Protein 5V2Q (pdb70)

B-factor: mean 28.99, std 14.59, range [10.73, 112.57]

Organism: Rattus norvegicus (NCBI:txid10116)

Structure (mmCIF, N/CA/C/O backbone):
data_5V2Q
#
_entry.id   5V2Q
#
_cell.length_a   54.975
_cell.length_b   61.920
_cell.length_c   129.877
_cell.angle_alpha   90.00
_cell.angle_beta   90.00
_cell.angle_gamma   90.00
#
_symmetry.space_group_name_H-M   'P 21 21 21'
#
loop_
_entity.id
_entity.type
_entity.pdbx_description
1 polymer 'Voltage-dependent L-type calcium channel subunit beta-2,Voltage-dependent L-type calcium channel subunit beta-2'
2 polymer 'Voltage-dependent L-type calcium channel subunit alpha-1C'
3 non-polymer 'CHLORIDE ION'
4 non-polymer 1,3-bis(bromomethyl)benzene
5 water water
#
loop_
_atom_site.group_PDB
_atom_site.id
_atom_site.type_symbol
_atom_site.label_atom_id
_atom_site.label_alt_id
_atom_site.label_comp_id
_atom_site.label_asym_id
_atom_site.label_entity_id
_atom_site.label_seq_id
_atom_site.pdbx_PDB_ins_code
_atom_site.Cartn_x
_atom_site.Cartn_y
_atom_site.Cartn_z
_atom_site.occupancy
_atom_site.B_iso_or_equiv
_atom_site.auth_seq_id
_atom_site.auth_comp_id
_atom_site.auth_asym_id
_atom_site.auth_atom_id
_atom_site.pdbx_PDB_model_num
ATOM 1 N N . ALA A 1 23 ? 64.032 18.705 156.235 1.00 72.07 90 ALA A N 1
ATOM 2 C CA . ALA A 1 23 ? 64.793 17.597 156.882 1.00 70.96 90 ALA A CA 1
ATOM 3 C C . 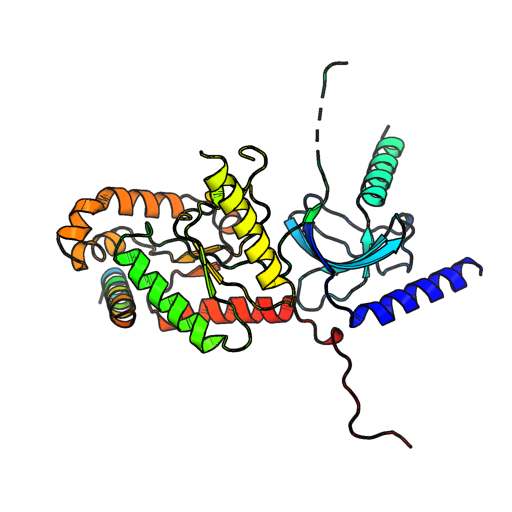ALA A 1 23 ? 63.985 16.790 157.930 1.00 69.95 90 ALA A C 1
ATOM 4 O O . ALA A 1 23 ? 64.019 15.560 157.923 1.00 64.72 90 ALA A O 1
ATOM 6 N N . VAL A 1 24 ? 63.284 17.465 158.847 1.00 72.95 91 VAL A N 1
ATOM 7 C CA . VAL A 1 24 ? 62.280 16.796 159.727 1.00 68.79 91 VAL A CA 1
ATOM 8 C C . VAL A 1 24 ? 61.086 16.339 158.852 1.00 64.30 91 VAL A C 1
ATOM 9 O O . VAL A 1 24 ? 60.386 15.342 159.130 1.00 52.42 91 VAL A O 1
ATOM 11 N N . ARG A 1 25 ? 60.941 17.116 157.779 1.00 65.08 92 ARG A N 1
ATOM 12 C CA . ARG A 1 25 ? 59.892 17.091 156.797 1.00 63.39 92 ARG A CA 1
ATOM 13 C C . ARG A 1 25 ? 60.116 16.012 155.728 1.00 64.18 92 ARG A C 1
ATOM 14 O O . ARG A 1 25 ? 59.157 15.348 155.310 1.00 53.92 92 ARG A O 1
ATOM 22 N N . ARG A 1 26 ? 61.363 15.836 155.273 1.00 65.12 93 ARG A N 1
ATOM 23 C CA . ARG A 1 26 ? 61.687 14.740 154.332 1.00 60.88 93 ARG A CA 1
ATOM 24 C C . ARG A 1 26 ? 61.510 13.421 155.100 1.00 53.74 93 ARG A C 1
ATOM 25 O O . ARG A 1 26 ? 60.927 12.481 154.590 1.00 45.87 93 ARG A O 1
ATOM 27 N N . GLU A 1 27 ? 61.902 13.382 156.365 1.00 46.47 94 GLU A N 1
ATOM 28 C CA . GLU A 1 27 ? 61.672 12.162 157.166 1.00 52.76 94 GLU A CA 1
ATOM 29 C C . GLU A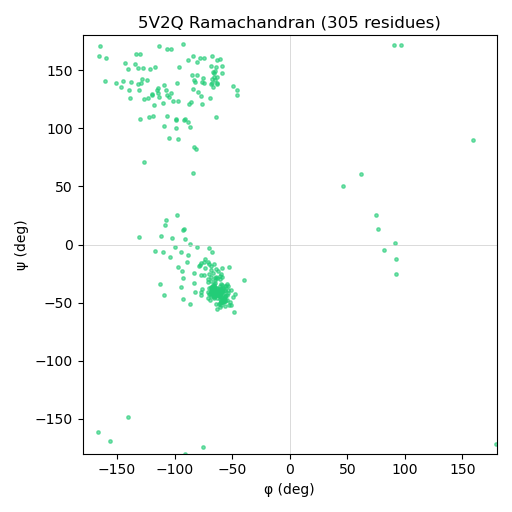 1 27 ? 60.175 11.877 157.381 1.00 50.36 94 GLU A C 1
ATOM 30 O O . GLU A 1 27 ? 59.738 10.694 157.280 1.00 43.54 94 GLU A O 1
ATOM 36 N N . ALA A 1 28 ? 59.392 12.928 157.675 1.00 42.84 95 ALA A N 1
ATOM 37 C CA . ALA A 1 28 ? 57.946 12.758 157.770 1.00 41.87 95 ALA A CA 1
ATOM 38 C C . ALA A 1 28 ? 57.308 12.262 156.421 1.00 36.74 95 ALA A C 1
ATOM 39 O O . ALA A 1 28 ? 56.468 11.357 156.473 1.00 36.58 95 ALA A O 1
ATOM 41 N N . GLU A 1 29 ? 57.730 12.798 155.268 1.00 34.08 96 GLU A N 1
ATOM 42 C CA . GLU A 1 29 ? 57.244 12.335 153.971 1.00 39.32 96 GLU A CA 1
ATOM 43 C C . GLU A 1 29 ? 57.576 10.866 153.728 1.00 42.92 96 GLU A C 1
ATOM 44 O O . GLU A 1 29 ? 56.760 10.102 153.163 1.00 33.09 96 GLU A O 1
ATOM 50 N N . ARG A 1 30 ? 58.783 10.467 154.123 1.00 38.67 97 ARG A N 1
ATOM 51 C CA . ARG A 1 30 ? 59.177 9.073 154.027 1.00 37.10 97 ARG A CA 1
ATOM 52 C C . ARG A 1 30 ? 58.283 8.164 154.832 1.00 32.29 97 ARG A C 1
ATOM 53 O O . ARG A 1 30 ? 57.872 7.146 154.325 1.00 33.34 97 ARG A O 1
ATOM 61 N N . GLN A 1 31 ? 58.016 8.497 156.094 1.00 31.90 98 GLN A N 1
ATOM 62 C CA . GLN A 1 31 ? 57.163 7.645 156.946 1.00 38.48 98 GLN A CA 1
ATOM 63 C C . GLN A 1 31 ? 55.735 7.562 156.363 1.00 39.37 98 GLN A C 1
ATOM 64 O O . GLN A 1 31 ? 55.140 6.465 156.363 1.00 38.42 98 GLN A O 1
ATOM 70 N N . ALA A 1 32 ? 55.263 8.692 155.801 1.00 33.19 99 ALA A N 1
ATOM 71 C CA . ALA A 1 32 ? 53.965 8.742 155.066 1.00 35.12 99 ALA A CA 1
ATOM 72 C C . ALA A 1 32 ? 53.927 7.879 153.798 1.00 32.60 99 ALA A C 1
ATOM 73 O O . ALA A 1 32 ? 52.981 7.089 153.620 1.00 30.64 99 ALA A O 1
ATOM 75 N N . GLN A 1 33 ? 54.914 8.025 152.930 1.00 32.10 100 GLN A N 1
ATOM 76 C CA . GLN A 1 33 ? 55.012 7.177 151.743 1.00 37.10 100 GLN A CA 1
ATOM 77 C C . GLN A 1 33 ? 54.999 5.699 152.083 1.00 36.29 100 GLN A C 1
ATOM 78 O O . GLN A 1 33 ? 54.307 4.868 151.426 1.00 30.85 100 GLN A O 1
ATOM 84 N N . ALA A 1 34 ? 55.747 5.371 153.122 1.00 35.05 101 ALA A N 1
ATOM 85 C CA . ALA A 1 34 ? 55.859 3.996 153.574 1.00 39.13 101 ALA A CA 1
ATOM 86 C C . ALA A 1 34 ? 54.547 3.512 154.049 1.00 37.63 101 ALA A C 1
ATOM 87 O O . ALA A 1 34 ? 54.247 2.322 153.856 1.00 35.98 101 ALA A O 1
ATOM 89 N N . GLN A 1 35 ? 53.800 4.359 154.770 1.00 33.04 102 GLN A N 1
ATOM 90 C CA . GLN A 1 35 ? 52.484 3.907 155.220 1.00 33.33 102 GLN A CA 1
ATOM 91 C C . GLN A 1 35 ? 51.558 3.623 154.032 1.00 30.29 102 GLN A C 1
ATOM 92 O O . GLN A 1 35 ? 50.818 2.644 154.055 1.00 33.53 102 GLN A O 1
ATOM 98 N N . LEU A 1 36 ? 51.625 4.490 153.033 1.00 29.96 103 LEU A N 1
ATOM 99 C CA . LEU A 1 36 ? 50.882 4.350 151.776 1.00 32.89 103 LEU A CA 1
ATOM 100 C C . LEU A 1 36 ? 51.205 3.028 151.059 1.00 35.30 103 LEU A C 1
ATOM 101 O O . LEU A 1 36 ? 50.292 2.291 150.734 1.00 31.36 103 LEU A O 1
ATOM 106 N N . GLU A 1 37 ? 52.497 2.717 150.896 1.00 35.19 104 GLU A N 1
ATOM 107 C CA . GLU A 1 37 ? 52.939 1.443 150.390 1.00 40.14 104 GLU A CA 1
ATOM 108 C C . GLU A 1 37 ? 52.285 0.270 151.064 1.00 37.20 104 GLU A C 1
ATOM 109 O O . GLU A 1 37 ? 51.605 -0.543 150.395 1.00 38.94 104 GLU A O 1
ATOM 115 N N . LYS A 1 38 ? 52.428 0.176 152.376 1.00 35.75 105 LYS A N 1
ATOM 116 C CA . LYS A 1 38 ? 51.770 -0.881 153.132 1.00 38.00 105 LYS A CA 1
ATOM 117 C C . LYS A 1 38 ? 50.241 -0.901 152.998 1.00 39.29 105 LYS A C 1
ATOM 118 O O . LYS A 1 38 ? 49.620 -1.966 153.182 1.00 39.86 105 LYS A O 1
ATOM 124 N N . ALA A 1 39 ? 49.595 0.244 152.745 1.00 34.76 106 ALA A N 1
ATOM 125 C CA . ALA A 1 39 ? 48.143 0.221 152.695 1.00 35.22 106 ALA A CA 1
ATOM 126 C C . ALA A 1 39 ? 47.636 -0.378 151.370 1.00 31.48 106 ALA A C 1
ATOM 127 O O . ALA A 1 39 ? 46.464 -0.693 151.302 1.00 29.37 106 ALA A O 1
ATOM 129 N N . LYS A 1 40 ? 48.482 -0.488 150.340 1.00 32.22 107 LYS A N 1
ATOM 130 C CA . LYS A 1 40 ? 48.029 -0.941 148.986 1.00 36.26 107 LYS A CA 1
ATOM 131 C C . LYS A 1 40 ? 47.320 -2.260 149.038 1.00 34.96 107 LYS A C 1
ATOM 132 O O . LYS A 1 40 ? 46.345 -2.457 148.296 1.00 32.20 107 LYS A O 1
ATOM 138 N N . THR A 1 41 ? 47.757 -3.124 149.957 1.00 29.63 108 THR A N 1
ATOM 139 C CA . THR A 1 41 ? 47.288 -4.500 149.964 1.00 33.72 108 THR A CA 1
ATOM 140 C C . THR A 1 41 ? 46.421 -4.795 151.173 1.00 33.25 108 THR A C 1
ATOM 141 O O . THR A 1 41 ? 46.000 -5.924 151.385 1.00 29.77 108 THR A O 1
ATOM 145 N N . LYS A 1 42 ? 46.081 -3.768 151.946 1.00 30.35 109 LYS A N 1
ATOM 146 C CA . LYS A 1 42 ? 45.158 -3.933 153.026 1.00 30.22 109 LYS A CA 1
ATOM 147 C C . LYS A 1 42 ? 43.696 -3.995 152.571 1.00 27.94 109 LYS A C 1
ATOM 148 O O . LYS A 1 42 ? 43.345 -3.519 151.514 1.00 24.90 109 LYS A O 1
ATOM 154 N N . PRO A 1 43 ? 42.845 -4.532 153.409 1.00 26.62 110 PRO A N 1
ATOM 155 C CA . PRO A 1 43 ? 41.441 -4.584 153.052 1.00 27.93 110 PRO A CA 1
ATOM 156 C C . PRO A 1 43 ? 40.803 -3.212 153.170 1.00 26.71 110 PRO A C 1
ATOM 157 O O . PRO A 1 43 ? 41.331 -2.341 153.821 1.00 22.32 110 PRO A O 1
ATOM 161 N N . VAL A 1 44 ? 39.671 -3.059 152.505 1.00 25.00 111 VAL A N 1
ATOM 162 C CA . VAL A 1 44 ? 38.850 -1.854 152.581 1.00 21.06 111 VAL A CA 1
ATOM 163 C C . VAL A 1 44 ? 38.106 -1.890 153.888 1.00 20.22 111 VAL A C 1
ATOM 164 O O . VAL A 1 44 ? 37.352 -2.831 154.177 1.00 21.74 111 VAL A O 1
ATOM 168 N N . ALA A 1 45 ? 38.325 -0.877 154.709 1.00 20.07 112 ALA A N 1
ATOM 169 C CA . ALA A 1 45 ? 37.702 -0.749 156.034 1.00 21.60 112 ALA A CA 1
ATOM 170 C C . ALA A 1 45 ? 36.268 -0.289 155.883 1.00 22.97 112 ALA A C 1
ATOM 171 O O . ALA A 1 45 ? 35.357 -0.821 156.534 1.00 22.34 112 ALA A O 1
ATOM 173 N N . PHE A 1 46 ? 36.043 0.680 155.002 1.00 20.04 113 PHE A N 1
ATOM 174 C CA . PHE A 1 46 ? 34.676 1.130 154.679 1.00 18.82 113 PHE A CA 1
ATOM 175 C C . PHE A 1 46 ? 34.703 1.953 153.415 1.00 18.64 113 PHE A C 1
ATOM 176 O O . PHE A 1 46 ? 35.785 2.377 152.937 1.00 18.47 113 PHE A O 1
ATOM 184 N N . ALA A 1 47 ? 33.501 2.273 152.905 1.00 16.87 114 ALA A N 1
ATOM 185 C CA . ALA A 1 47 ? 33.355 3.089 151.732 1.00 17.53 114 ALA A CA 1
ATOM 186 C C . ALA A 1 47 ? 32.518 4.318 152.099 1.00 15.97 114 ALA A C 1
ATOM 187 O O . ALA A 1 47 ? 31.640 4.245 153.003 1.00 16.13 114 ALA A O 1
ATOM 189 N N . VAL A 1 48 ? 32.768 5.403 151.399 1.00 16.01 115 VAL A N 1
ATOM 190 C CA . VAL A 1 48 ? 31.947 6.623 151.479 1.00 15.98 115 VAL A CA 1
ATOM 191 C C . VAL A 1 48 ? 31.485 7.085 150.104 1.00 15.75 115 VAL A C 1
ATOM 192 O O . VAL A 1 48 ? 32.126 6.872 149.076 1.00 17.83 115 VAL A O 1
ATOM 196 N N . ARG A 1 49 ? 30.357 7.735 150.109 1.00 14.89 116 ARG A N 1
ATOM 197 C CA . ARG A 1 49 ? 29.877 8.520 149.025 1.00 16.47 116 ARG A CA 1
ATOM 198 C C . ARG A 1 49 ? 30.012 9.969 149.389 1.00 16.14 116 ARG A C 1
ATOM 199 O O . ARG A 1 49 ? 29.543 10.385 150.487 1.00 16.64 116 ARG A O 1
ATOM 207 N N . THR A 1 50 ? 30.627 10.784 148.515 1.00 16.75 117 THR A N 1
ATOM 208 C CA . THR A 1 50 ? 30.898 12.167 148.883 1.00 17.24 117 THR A CA 1
ATOM 209 C C . THR A 1 50 ? 29.713 13.076 148.620 1.00 19.50 117 THR A C 1
ATOM 210 O O . THR A 1 50 ? 28.875 12.789 147.745 1.00 20.53 117 THR A O 1
ATOM 214 N N . ASN A 1 51 ? 29.568 14.065 149.491 1.00 20.27 118 ASN A N 1
ATOM 215 C CA . ASN A 1 51 ? 28.508 15.085 149.372 1.00 22.89 118 ASN A CA 1
ATOM 216 C C . ASN A 1 51 ? 29.051 16.374 148.866 1.00 27.25 118 ASN A C 1
ATOM 217 O O . ASN A 1 51 ? 28.303 17.289 148.563 1.00 27.00 118 ASN A O 1
ATOM 222 N N . VAL A 1 52 ? 30.369 16.471 148.823 1.00 26.96 119 VAL A N 1
ATOM 223 C CA . VAL A 1 52 ? 31.076 17.692 148.428 1.00 27.05 119 VAL A CA 1
ATOM 224 C C . VAL A 1 52 ? 32.158 17.321 147.445 1.00 26.69 119 VAL A C 1
ATOM 225 O O . VAL A 1 52 ? 32.616 16.185 147.366 1.00 22.88 119 VAL A O 1
ATOM 229 N N . ARG A 1 53 ? 32.652 18.317 146.763 1.00 27.24 120 ARG A N 1
ATOM 230 C CA . ARG A 1 53 ? 33.823 18.165 145.934 1.00 28.03 120 ARG A CA 1
ATOM 231 C C . ARG A 1 53 ? 35.130 18.591 146.663 1.00 27.01 120 ARG A C 1
ATOM 232 O O . ARG A 1 53 ? 35.085 19.385 147.602 1.00 28.32 120 ARG A O 1
ATOM 240 N N . TYR A 1 54 ? 36.266 18.022 146.281 1.00 26.51 121 TYR A N 1
ATOM 241 C CA . TYR A 1 54 ? 37.567 18.404 146.891 1.00 24.31 121 TYR A CA 1
ATOM 242 C C . TYR A 1 54 ? 38.517 18.450 145.718 1.00 24.44 121 TYR A C 1
ATOM 243 O O . TYR A 1 54 ? 38.666 17.469 144.978 1.00 24.36 121 TYR A O 1
ATOM 252 N N . SER A 1 55 ? 39.180 19.588 145.576 1.00 25.41 122 SER A N 1
ATOM 253 C CA . SER A 1 55 ? 40.178 19.723 144.547 1.00 28.37 122 SER A CA 1
ATOM 254 C C . SER A 1 55 ? 41.464 20.092 145.251 1.00 26.90 122 SER A C 1
ATOM 255 O O . SER A 1 55 ? 41.630 21.153 145.808 1.00 26.67 122 SER A O 1
ATOM 258 N N . ALA A 1 56 ? 42.379 19.165 145.264 1.00 24.80 123 ALA A N 1
ATOM 259 C CA . ALA A 1 56 ? 43.565 19.289 146.046 1.00 24.48 123 ALA A CA 1
ATOM 260 C C . ALA A 1 56 ? 44.424 20.475 145.608 1.00 28.61 123 ALA A C 1
ATOM 261 O O . ALA A 1 56 ? 44.573 20.750 144.427 1.00 28.48 123 ALA A O 1
ATOM 263 N N . ALA A 1 57 ? 45.041 21.099 146.572 1.00 27.57 124 ALA A N 1
ATOM 264 C CA . ALA A 1 57 ? 45.993 22.213 146.357 1.00 30.32 124 ALA A CA 1
ATOM 265 C C . ALA A 1 57 ? 47.214 22.017 147.195 1.00 31.06 124 ALA A C 1
ATOM 266 O O . ALA A 1 57 ? 47.212 21.326 148.236 1.00 28.67 124 ALA A O 1
ATOM 268 N N . GLN A 1 58 ? 48.313 22.625 146.736 1.00 35.17 125 GLN A N 1
ATOM 269 C CA . GLN A 1 58 ? 49.606 22.476 147.421 1.00 34.58 125 GLN A CA 1
ATOM 270 C C . GLN A 1 58 ? 49.504 22.951 148.899 1.00 30.45 125 GLN A C 1
ATOM 271 O O . GLN A 1 58 ? 50.065 22.342 149.816 1.00 30.40 125 GLN A O 1
ATOM 277 N N . GLU A 1 59 ? 48.752 24.020 149.150 1.00 29.11 126 GLU A N 1
ATOM 278 C CA . GLU A 1 59 ? 48.626 24.544 150.518 1.00 32.53 126 GLU A CA 1
ATOM 279 C C . GLU A 1 59 ? 47.832 23.657 151.483 1.00 28.85 126 GLU A C 1
ATOM 280 O O . GLU A 1 59 ? 47.734 23.968 152.685 1.00 29.96 126 GLU A O 1
ATOM 286 N N . ASP A 1 60 ? 47.285 22.541 151.003 1.00 25.59 127 ASP A N 1
ATOM 287 C CA . ASP A 1 60 ? 46.563 21.600 151.882 1.00 24.50 127 ASP A CA 1
ATOM 288 C C . ASP A 1 60 ? 47.500 20.799 152.759 1.00 24.65 127 ASP A C 1
ATOM 289 O O . ASP A 1 60 ? 47.056 20.121 153.713 1.00 25.04 127 ASP A O 1
ATOM 294 N N . ASP A 1 61 ? 48.798 20.850 152.463 1.00 26.49 128 ASP A N 1
ATOM 295 C CA . ASP A 1 61 ? 49.793 20.229 153.325 1.00 27.99 128 ASP A CA 1
ATOM 296 C C . ASP A 1 61 ? 49.535 18.707 153.398 1.00 26.53 128 ASP A C 1
ATOM 297 O O . ASP A 1 61 ? 49.315 18.107 154.486 1.00 24.69 128 ASP A O 1
ATOM 302 N N . VAL A 1 62 ? 49.604 18.095 152.222 1.00 26.69 129 VAL A N 1
ATOM 303 C CA . VAL A 1 62 ? 49.312 16.666 152.071 1.00 26.62 129 VAL A CA 1
ATOM 304 C C . VAL A 1 62 ? 50.514 15.889 152.646 1.00 27.48 129 VAL A C 1
ATOM 305 O O . VAL A 1 62 ? 51.669 16.284 152.385 1.00 25.51 129 VAL A O 1
ATOM 309 N N . PRO A 1 63 ? 50.274 14.780 153.398 1.00 27.60 130 PRO A N 1
ATOM 310 C CA . PRO A 1 63 ? 51.416 14.023 153.973 1.00 30.65 130 PRO A CA 1
ATOM 311 C C . PRO A 1 63 ? 52.525 13.635 152.950 1.00 32.87 130 PRO A C 1
ATOM 312 O O . PRO A 1 63 ? 53.715 13.681 153.289 1.00 36.31 130 PRO A O 1
ATOM 316 N N . VAL A 1 64 ? 52.123 13.246 151.742 1.00 31.11 131 VAL A N 1
ATOM 317 C CA . VAL A 1 64 ? 53.008 13.204 150.588 1.00 31.35 131 VAL A CA 1
ATOM 318 C C . VAL A 1 64 ? 52.519 14.124 149.515 1.00 30.40 131 VAL A C 1
ATOM 319 O O . VAL A 1 64 ? 51.503 13.856 148.848 1.00 28.92 131 VAL A O 1
ATOM 323 N N . PRO A 1 65 ? 53.263 15.221 149.289 1.00 30.90 132 PRO A N 1
ATOM 324 C CA . PRO A 1 65 ? 52.883 16.156 148.241 1.00 31.28 132 PRO A CA 1
ATOM 325 C C . PRO A 1 65 ? 52.587 15.471 146.910 1.00 30.50 132 PRO A C 1
ATOM 326 O O . PRO A 1 65 ? 53.245 14.543 146.507 1.00 31.05 132 PRO A O 1
ATOM 330 N N . GLY A 1 66 ? 51.531 15.906 146.279 1.00 28.26 133 GLY A N 1
ATOM 331 C CA . GLY A 1 66 ? 51.050 15.329 145.041 1.00 28.61 133 GLY A CA 1
ATOM 332 C C . GLY A 1 66 ? 50.199 14.072 145.143 1.00 26.59 133 GLY A C 1
ATOM 333 O O . GLY A 1 66 ? 49.696 13.640 144.127 1.00 27.81 133 GLY A O 1
ATOM 334 N N . MET A 1 67 ? 50.010 13.499 146.346 1.00 27.42 134 MET A N 1
ATOM 335 C CA A MET A 1 67 ? 49.315 12.206 146.519 0.80 27.56 134 MET A CA 1
ATOM 336 C CA B MET A 1 67 ? 49.292 12.222 146.482 0.20 26.75 134 MET A CA 1
ATOM 337 C C . MET A 1 67 ? 47.903 12.332 147.131 1.00 25.89 134 MET A C 1
ATOM 338 O O . MET A 1 67 ? 47.340 11.339 147.600 1.00 25.01 134 MET A O 1
ATOM 347 N N . ALA A 1 68 ? 47.333 13.521 147.132 1.00 24.86 135 ALA A N 1
ATOM 348 C CA . ALA A 1 68 ? 45.984 13.705 147.590 1.00 22.26 135 ALA A CA 1
ATOM 349 C C . ALA A 1 68 ? 44.985 13.186 146.530 1.00 22.64 135 ALA A C 1
ATOM 350 O O . ALA A 1 68 ? 45.226 13.250 145.336 1.00 23.11 135 ALA A O 1
ATOM 352 N N . ILE A 1 69 ? 43.907 12.594 147.004 1.00 21.06 136 ILE A N 1
ATOM 353 C CA . ILE A 1 69 ? 42.788 12.131 146.118 1.00 20.85 136 ILE A CA 1
ATOM 354 C C . ILE A 1 69 ? 41.761 13.265 145.986 1.00 20.47 136 ILE A C 1
ATOM 355 O O . ILE A 1 69 ? 41.057 13.581 146.955 1.00 20.31 136 ILE A O 1
ATOM 360 N N . SER A 1 70 ? 41.696 13.899 144.816 1.00 20.35 137 SER A N 1
ATOM 361 C CA . SER A 1 70 ? 40.608 14.866 144.514 1.00 23.58 137 SER A CA 1
ATOM 362 C C . SER A 1 70 ? 39.350 14.094 144.092 1.00 22.38 137 SER A C 1
ATOM 363 O O . SER A 1 70 ? 39.464 12.952 143.612 1.00 23.12 137 SER A O 1
ATOM 366 N N . PHE A 1 71 ? 38.183 14.727 144.248 1.00 23.84 138 PHE A N 1
ATOM 367 C CA . PHE A 1 71 ? 36.940 14.089 143.957 1.00 23.63 138 PHE A CA 1
ATOM 368 C C . PHE A 1 71 ? 35.848 15.116 143.735 1.00 25.94 138 PHE A C 1
ATOM 369 O O . PHE A 1 71 ? 35.985 16.256 144.138 1.00 25.83 138 PHE A O 1
ATOM 377 N N . GLU A 1 72 ? 34.768 14.686 143.078 1.00 24.26 139 GLU A N 1
ATOM 378 C CA . GLU A 1 72 ? 33.570 15.481 142.920 1.00 25.80 139 GLU A CA 1
ATOM 379 C C . GLU A 1 72 ? 32.503 15.007 143.865 1.00 22.19 139 GLU A C 1
ATOM 380 O O . GLU A 1 72 ? 32.644 13.944 144.495 1.00 21.88 139 GLU A O 1
ATOM 386 N N . ALA A 1 73 ? 31.420 15.763 144.022 1.00 22.08 140 ALA A N 1
ATOM 387 C CA . ALA A 1 73 ? 30.312 15.295 144.849 1.00 22.73 140 ALA A CA 1
ATOM 388 C C . ALA A 1 73 ? 29.719 14.078 144.147 1.00 23.34 140 ALA A C 1
ATOM 389 O O . ALA A 1 73 ? 29.761 13.976 142.917 1.00 25.01 140 ALA A O 1
ATOM 391 N N . LYS A 1 74 ? 29.228 13.150 144.949 1.00 23.31 141 LYS A N 1
ATOM 392 C CA . LYS A 1 74 ? 28.584 11.896 144.547 1.00 26.00 141 LYS A CA 1
ATOM 393 C C . LYS A 1 74 ? 29.611 10.821 144.069 1.00 26.44 141 LYS A C 1
ATOM 394 O O . LYS A 1 74 ? 29.233 9.793 143.534 1.00 24.97 141 LYS A O 1
ATOM 400 N N . ASP A 1 75 ? 30.883 11.044 144.338 1.00 21.36 142 ASP A N 1
ATOM 401 C CA . ASP A 1 75 ? 31.923 10.062 143.990 1.00 21.02 142 ASP A CA 1
ATOM 402 C C . ASP A 1 75 ? 31.968 9.029 145.152 1.00 17.92 142 ASP A C 1
ATOM 403 O O . ASP A 1 75 ? 31.512 9.287 146.286 1.00 18.57 142 ASP A O 1
ATOM 408 N N . PHE A 1 76 ? 32.552 7.863 144.899 1.00 16.76 143 PHE A N 1
ATOM 409 C CA . PHE A 1 76 ? 32.709 6.827 145.866 1.00 17.64 143 PHE A CA 1
ATOM 410 C C . PHE A 1 76 ? 34.210 6.606 146.168 1.00 18.45 143 PHE A C 1
ATOM 411 O O . PHE A 1 76 ? 35.037 6.487 145.204 1.00 17.47 143 PHE A O 1
ATOM 419 N N . LEU A 1 77 ? 34.522 6.486 147.446 1.00 16.19 144 LEU A N 1
ATOM 420 C CA . LEU A 1 77 ? 35.886 6.210 147.889 1.00 16.76 144 LEU A CA 1
ATOM 421 C C . LEU A 1 77 ? 35.903 4.967 148.742 1.00 15.56 144 LEU A C 1
ATOM 422 O O . LEU A 1 77 ? 35.000 4.717 149.529 1.00 16.47 144 LEU A O 1
ATOM 427 N N . HIS A 1 78 ? 36.945 4.166 148.576 1.00 16.04 145 HIS A N 1
ATOM 428 C CA . HIS A 1 78 ? 37.237 3.061 149.437 1.00 16.38 145 HIS A CA 1
ATOM 429 C C . HIS A 1 78 ? 38.362 3.467 150.409 1.00 17.97 145 HIS A C 1
ATOM 430 O O . HIS A 1 78 ? 39.417 3.902 149.962 1.00 18.39 145 HIS A O 1
ATOM 437 N N . VAL A 1 79 ? 38.079 3.344 151.688 1.00 16.52 146 VAL A N 1
ATOM 438 C CA . VAL A 1 79 ? 39.013 3.829 152.751 1.00 17.96 146 VAL A CA 1
ATOM 439 C C . VAL A 1 79 ? 39.683 2.651 153.361 1.00 19.49 146 VAL A C 1
ATOM 440 O O . VAL A 1 79 ? 38.992 1.702 153.779 1.00 19.83 146 VAL A O 1
ATOM 444 N N . LYS A 1 80 ? 41.030 2.678 153.410 1.00 20.91 147 LYS A N 1
ATOM 445 C CA . LYS A 1 80 ? 41.806 1.580 154.003 1.00 21.97 147 LYS A CA 1
ATOM 446 C C . LYS A 1 80 ? 42.098 1.827 155.442 1.00 24.07 147 LYS A C 1
ATOM 447 O O . LYS A 1 80 ? 41.952 0.944 156.278 1.00 24.76 147 LYS A O 1
ATOM 453 N N . GLU A 1 81 ? 42.553 3.037 155.755 1.00 22.91 148 GLU A N 1
ATOM 454 C CA . GLU A 1 81 ? 42.987 3.328 157.136 1.00 24.96 148 GLU A CA 1
ATOM 455 C C . GLU A 1 81 ? 43.135 4.804 157.364 1.00 23.25 148 GLU A C 1
ATOM 456 O O . GLU A 1 81 ? 43.094 5.637 156.418 1.00 21.01 148 GLU A O 1
ATOM 462 N N . LYS A 1 82 ? 43.156 5.118 158.638 1.00 24.00 149 LYS A N 1
ATOM 463 C CA . LYS A 1 82 ? 43.315 6.496 159.151 1.00 26.17 149 LYS A CA 1
ATOM 464 C C . LYS A 1 82 ? 44.800 6.817 159.247 1.00 25.43 149 LYS A C 1
ATOM 465 O O . LYS A 1 82 ? 45.525 6.060 159.866 1.00 29.32 149 LYS A O 1
ATOM 471 N N . PHE A 1 83 ? 45.297 7.854 158.596 1.00 23.30 150 PHE A N 1
ATOM 472 C CA . PHE A 1 83 ? 46.720 8.172 158.681 1.00 24.18 150 PHE A CA 1
ATOM 473 C C . PHE A 1 83 ? 46.897 9.067 159.946 1.00 27.42 150 PHE A C 1
ATOM 474 O O . PHE A 1 83 ? 47.741 8.807 160.799 1.00 26.07 150 PHE A O 1
ATOM 482 N N . ASN A 1 84 ? 46.100 10.137 160.059 1.00 24.49 151 ASN A N 1
ATOM 483 C CA . ASN A 1 84 ? 46.088 10.980 161.281 1.00 24.88 151 ASN A CA 1
ATOM 484 C C . ASN A 1 84 ? 44.719 11.675 161.335 1.00 27.06 151 ASN A C 1
ATOM 485 O O . ASN A 1 84 ? 43.828 11.336 160.520 1.00 22.53 151 ASN A O 1
ATOM 490 N N . ASN A 1 85 ? 44.553 12.652 162.233 1.00 23.05 152 ASN A N 1
ATOM 491 C CA . ASN A 1 85 ? 43.279 13.376 162.346 1.00 23.54 152 ASN A CA 1
ATOM 492 C C . ASN A 1 85 ? 42.811 14.127 161.083 1.00 19.41 152 ASN A C 1
ATOM 493 O O . ASN A 1 85 ? 41.609 14.304 160.882 1.00 21.74 152 ASN A O 1
ATOM 502 N N . ASP A 1 86 ? 43.734 14.501 160.243 1.00 18.26 153 ASP A N 1
ATOM 503 C CA . ASP A 1 86 ? 43.461 15.210 159.043 1.00 20.77 153 ASP A CA 1
ATOM 504 C C . ASP A 1 86 ? 43.372 14.370 157.765 1.00 19.79 153 ASP A C 1
ATOM 505 O O . ASP A 1 86 ? 42.892 14.910 156.784 1.00 19.48 153 ASP A O 1
ATOM 510 N N . TRP A 1 87 ? 43.920 13.149 157.750 1.00 19.21 154 TRP A N 1
ATOM 511 C CA . TRP A 1 87 ? 44.087 12.379 156.512 1.00 19.32 154 TRP A CA 1
ATOM 512 C C . TRP A 1 87 ? 43.794 10.935 156.668 1.00 20.18 154 TRP A C 1
ATOM 513 O O . TRP A 1 87 ? 44.166 10.310 157.672 1.00 21.23 154 TRP A O 1
ATOM 524 N N . TRP A 1 88 ? 43.005 10.396 155.722 1.00 18.42 155 TRP A N 1
ATOM 525 C CA . TRP A 1 88 ? 42.793 8.980 155.589 1.00 18.73 155 TRP A CA 1
ATOM 526 C C . TRP A 1 88 ? 43.545 8.481 154.393 1.00 17.24 155 TRP A C 1
ATOM 527 O O . TRP A 1 88 ? 43.991 9.243 153.568 1.00 20.62 155 TRP A O 1
ATOM 538 N N . ILE A 1 89 ? 43.651 7.195 154.282 1.00 18.38 156 ILE A N 1
ATOM 539 C CA . ILE A 1 89 ? 44.318 6.601 153.123 1.00 19.00 156 ILE A CA 1
ATOM 540 C C . ILE A 1 89 ? 43.267 5.700 152.409 1.00 18.10 156 ILE A C 1
ATOM 541 O O . ILE A 1 89 ? 42.582 4.929 153.059 1.00 19.02 156 ILE A O 1
ATOM 546 N N . GLY A 1 90 ? 43.154 5.915 151.117 1.00 18.56 157 GLY A N 1
ATOM 547 C CA . GLY A 1 90 ? 42.114 5.220 150.275 1.00 19.47 157 GLY A CA 1
ATOM 548 C C . GLY A 1 90 ? 42.160 5.632 148.837 1.00 20.46 157 GLY A C 1
ATOM 549 O O . GLY A 1 90 ? 43.117 6.297 148.364 1.00 20.53 157 GLY A O 1
ATOM 550 N N . ARG A 1 91 ? 41.172 5.195 148.059 1.00 17.79 158 ARG A N 1
ATOM 551 C CA . ARG A 1 91 ? 41.143 5.479 146.640 1.00 18.46 158 ARG A CA 1
ATOM 552 C C . ARG A 1 91 ? 39.764 5.739 146.111 1.00 18.06 158 ARG A C 1
ATOM 553 O O . ARG A 1 91 ? 38.778 5.244 146.677 1.00 16.76 158 ARG A O 1
ATOM 561 N N . LEU A 1 92 ? 39.710 6.456 144.997 1.00 16.78 159 LEU A N 1
ATOM 562 C CA . LEU A 1 92 ? 38.481 6.580 144.214 1.00 19.53 159 LEU A CA 1
ATOM 563 C C . LEU A 1 92 ? 38.146 5.261 143.613 1.00 18.84 159 LEU A C 1
ATOM 564 O O . LEU A 1 92 ? 39.059 4.507 143.189 1.00 17.78 159 LEU A O 1
ATOM 569 N N . VAL A 1 93 ? 36.851 4.916 143.625 1.00 18.18 160 VAL A N 1
ATOM 570 C CA . VAL A 1 93 ? 36.396 3.643 143.080 1.00 18.69 160 VAL A CA 1
ATOM 571 C C . VAL A 1 93 ? 36.261 3.762 141.555 1.00 21.87 160 VAL A C 1
ATOM 572 O O . VAL A 1 93 ? 35.192 4.000 141.011 1.00 22.42 160 VAL A O 1
ATOM 576 N N . LYS A 1 94 ? 37.396 3.617 140.875 1.00 20.42 161 LYS A N 1
ATOM 577 C CA . LYS A 1 94 ? 37.435 3.882 139.434 1.00 24.09 161 LYS A CA 1
ATOM 578 C C . LYS A 1 94 ? 38.682 3.165 138.902 1.00 23.04 161 LYS A C 1
ATOM 579 O O . LYS A 1 94 ? 39.733 3.178 139.569 1.00 20.25 161 LYS A O 1
ATOM 585 N N . GLU A 1 95 ? 38.558 2.568 137.713 1.00 22.36 162 GLU A N 1
ATOM 586 C CA . GLU A 1 95 ? 39.659 1.769 137.179 1.00 23.82 162 GLU A CA 1
ATOM 587 C C . GLU A 1 95 ? 40.860 2.668 136.945 1.00 25.10 162 GLU A C 1
ATOM 588 O O . GLU A 1 95 ? 40.693 3.752 136.446 1.00 23.99 162 GLU A O 1
ATOM 594 N N . GLY A 1 96 ? 42.036 2.202 137.294 1.00 28.69 163 GLY A N 1
ATOM 595 C CA . GLY A 1 96 ? 43.237 3.011 137.104 1.00 33.82 163 GLY A CA 1
ATOM 596 C C . GLY A 1 96 ? 43.612 3.851 138.328 1.00 34.55 163 GLY A C 1
ATOM 597 O O . GLY A 1 96 ? 44.805 4.177 138.545 1.00 35.81 163 GLY A O 1
ATOM 598 N N . CYS A 1 97 ? 42.625 4.164 139.162 1.00 29.44 164 CYS A N 1
ATOM 599 C CA . CYS A 1 97 ? 42.895 4.988 140.373 1.00 28.72 164 CYS A CA 1
ATOM 600 C C . CYS A 1 97 ? 43.490 4.161 141.477 1.00 26.53 164 CYS A C 1
ATOM 601 O O . CYS A 1 97 ? 43.030 3.048 141.792 1.00 24.07 164 CYS A O 1
ATOM 604 N N . GLU A 1 98 ? 44.573 4.684 142.042 1.00 24.98 165 GLU A N 1
ATOM 605 C CA . GLU A 1 98 ? 45.331 3.999 143.146 1.00 29.27 165 GLU A CA 1
ATOM 606 C C . GLU A 1 98 ? 45.215 4.810 144.455 1.00 22.55 165 GLU A C 1
ATOM 607 O O . GLU A 1 98 ? 44.658 5.930 144.484 1.00 23.49 165 GLU A O 1
ATOM 613 N N . ILE A 1 99 ? 45.676 4.202 145.519 1.00 23.02 166 ILE A N 1
ATOM 614 C CA . ILE A 1 99 ? 45.505 4.813 146.835 1.00 24.84 166 ILE A CA 1
ATOM 615 C C . ILE A 1 99 ? 46.357 6.087 146.995 1.00 23.72 166 ILE A C 1
ATOM 616 O O . ILE A 1 99 ? 47.361 6.325 146.304 1.00 22.41 166 ILE A O 1
ATOM 621 N N . GLY A 1 100 ? 45.857 6.941 147.875 1.00 21.02 167 GLY A N 1
ATOM 622 C CA . GLY A 1 100 ? 46.469 8.220 148.154 1.00 19.97 167 GLY A CA 1
ATOM 623 C C . GLY A 1 100 ? 45.808 8.744 149.443 1.00 19.30 167 GLY A C 1
ATOM 624 O O . GLY A 1 100 ? 45.204 7.995 150.207 1.00 19.13 167 GLY A O 1
ATOM 625 N N . PHE A 1 101 ? 45.927 10.034 149.656 1.00 20.29 168 PHE A N 1
ATOM 626 C CA . PHE A 1 101 ? 45.472 10.623 150.902 1.00 20.22 168 PHE A CA 1
ATOM 627 C C . PHE A 1 101 ? 44.145 11.334 150.706 1.00 18.50 168 PHE A C 1
ATOM 628 O O . PHE A 1 101 ? 44.019 12.150 149.808 1.00 22.36 168 PHE A O 1
ATOM 636 N N . ILE A 1 102 ? 43.170 11.050 151.583 1.00 18.11 169 ILE A N 1
ATOM 637 C CA . ILE A 1 102 ? 41.851 11.611 151.433 1.00 18.04 169 ILE A CA 1
ATOM 638 C C . ILE A 1 102 ? 41.695 12.497 152.662 1.00 17.79 169 ILE A C 1
ATOM 639 O O . ILE A 1 102 ? 41.901 12.040 153.813 1.00 17.64 169 ILE A O 1
ATOM 644 N N . PRO A 1 103 ? 41.233 13.736 152.468 1.00 18.42 170 PRO A N 1
ATOM 645 C CA . PRO A 1 103 ? 41.019 14.587 153.693 1.00 19.03 170 PRO A CA 1
ATOM 646 C C . PRO A 1 103 ? 39.911 14.066 154.591 1.00 18.19 170 PRO A C 1
ATOM 647 O O . PRO A 1 103 ? 38.810 13.681 154.129 1.00 16.30 170 PRO A O 1
ATOM 651 N N . SER A 1 104 ? 40.181 14.052 155.891 1.00 18.47 171 SER A N 1
ATOM 652 C CA . SER A 1 104 ? 39.201 13.697 156.895 1.00 17.14 171 SER A CA 1
ATOM 653 C C . SER A 1 104 ? 38.109 14.810 156.923 1.00 17.81 171 SER A C 1
ATOM 654 O O . SER A 1 104 ? 38.339 15.924 156.472 1.00 16.65 171 SER A O 1
ATOM 657 N N . PRO A 1 105 ? 36.936 14.541 157.491 1.00 17.95 172 PRO A N 1
ATOM 658 C CA . PRO A 1 105 ? 35.967 15.640 157.665 1.00 19.75 172 PRO A CA 1
ATOM 659 C C . PRO A 1 105 ? 36.540 16.874 158.465 1.00 19.12 172 PRO A C 1
ATOM 660 O O . PRO A 1 105 ? 36.216 18.043 158.178 1.00 18.30 172 PRO A O 1
ATOM 664 N N . VAL A 1 106 ? 37.380 16.586 159.435 1.00 17.88 173 VAL A N 1
ATOM 665 C CA . VAL A 1 106 ? 38.054 17.678 160.191 1.00 18.13 173 VAL A CA 1
ATOM 666 C C . VAL A 1 106 ? 38.911 18.540 159.271 1.00 16.36 173 VAL A C 1
ATOM 667 O O . VAL A 1 106 ? 38.844 19.765 159.284 1.00 16.97 173 VAL A O 1
ATOM 671 N N . LYS A 1 107 ? 39.646 17.882 158.378 1.00 16.02 174 LYS A N 1
ATOM 672 C CA . LYS A 1 107 ? 40.478 18.639 157.437 1.00 16.15 174 LYS A CA 1
ATOM 673 C C . LYS A 1 107 ? 39.637 19.410 156.420 1.00 17.71 174 LYS A C 1
ATOM 674 O O . LYS A 1 107 ? 39.953 20.551 156.063 1.00 17.17 174 LYS A O 1
ATOM 680 N N . LEU A 1 108 ? 38.587 18.783 155.896 1.00 16.10 175 LEU A N 1
ATOM 681 C CA . LEU A 1 108 ? 37.701 19.471 154.950 1.00 17.42 175 LEU A CA 1
ATOM 682 C C . LEU A 1 108 ? 37.066 20.712 155.585 1.00 17.94 175 LEU A C 1
ATOM 683 O O . LEU A 1 108 ? 37.021 21.797 154.991 1.00 17.41 175 LEU A O 1
ATOM 688 N N . GLU A 1 109 ? 36.658 20.574 156.824 1.00 17.98 176 GLU A N 1
ATOM 689 C CA . GLU A 1 109 ? 36.069 21.738 157.557 1.00 20.76 176 GLU A CA 1
ATOM 690 C C . GLU A 1 109 ? 37.153 22.834 157.813 1.00 19.04 176 GLU A C 1
ATOM 691 O O . GLU A 1 109 ? 36.896 24.036 157.669 1.00 19.61 176 GLU A O 1
ATOM 697 N N . ASN A 1 110 ? 38.387 22.423 158.082 1.00 18.22 177 ASN A N 1
ATOM 698 C CA . ASN A 1 110 ? 39.458 23.400 158.304 1.00 17.77 177 ASN A CA 1
ATOM 699 C C . ASN A 1 110 ? 39.715 24.172 156.976 1.00 20.34 177 ASN A C 1
ATOM 700 O O . ASN A 1 110 ? 39.844 25.410 156.967 1.00 19.36 177 ASN A O 1
ATOM 705 N N . MET A 1 111 ? 39.794 23.445 155.863 1.00 18.65 178 MET A N 1
ATOM 706 C CA . MET A 1 111 ? 39.965 24.085 154.558 1.00 20.15 178 MET A CA 1
ATOM 707 C C . MET A 1 111 ? 38.817 24.986 154.189 1.00 21.67 178 MET A C 1
ATOM 708 O O . MET A 1 111 ? 39.064 26.089 153.698 1.00 24.56 178 MET A O 1
ATOM 713 N N . ARG A 1 112 ? 37.590 24.547 154.456 1.00 21.58 179 ARG A N 1
ATOM 714 C CA . ARG A 1 112 ? 36.429 25.389 154.262 1.00 25.83 179 ARG A CA 1
ATOM 715 C C . ARG A 1 112 ? 36.543 26.702 155.048 1.00 26.81 179 ARG A C 1
ATOM 716 O O . ARG A 1 112 ? 36.211 27.794 154.534 1.00 26.80 179 ARG A O 1
ATOM 724 N N . LEU A 1 113 ? 36.970 26.641 156.307 1.00 23.43 180 LEU A N 1
ATOM 725 C CA . LEU A 1 113 ? 37.166 27.850 157.112 1.00 24.12 180 LEU A CA 1
ATOM 726 C C . LEU A 1 113 ? 38.364 28.669 156.657 1.00 22.39 180 LEU A C 1
ATOM 727 O O . LEU A 1 113 ? 38.329 29.866 156.740 1.00 25.64 180 LEU A O 1
ATOM 732 N N . GLN A 1 114 ? 39.404 28.060 156.155 1.00 21.96 181 GLN A N 1
ATOM 733 C CA . GLN A 1 114 ? 40.501 28.842 155.561 1.00 25.27 181 GLN A CA 1
ATOM 734 C C . GLN A 1 114 ? 39.987 29.705 154.346 1.00 27.38 181 GLN A C 1
ATOM 735 O O . GLN A 1 114 ? 40.303 30.896 154.227 1.00 27.80 181 GLN A O 1
ATOM 741 N N . HIS A 1 115 ? 39.139 29.116 153.527 1.00 30.64 182 HIS A N 1
ATOM 742 C CA . HIS A 1 115 ? 38.558 29.842 152.391 1.00 33.50 182 HIS A CA 1
ATOM 743 C C . HIS A 1 115 ? 37.672 30.949 152.878 1.00 35.48 182 HIS A C 1
ATOM 744 O O . HIS A 1 115 ? 37.717 32.080 152.348 1.00 30.80 182 HIS A O 1
ATOM 751 N N . GLU A 1 116 ? 36.827 30.625 153.853 1.00 31.73 183 GLU A N 1
ATOM 752 C CA . GLU A 1 116 ? 35.902 31.609 154.402 1.00 38.30 183 GLU A CA 1
ATOM 753 C C . GLU A 1 116 ? 36.670 32.781 155.076 1.00 35.54 183 GLU A C 1
ATOM 754 O O . GLU A 1 116 ? 36.389 33.965 154.795 1.00 41.75 183 GLU A O 1
ATOM 760 N N . GLN A 1 117 ? 37.712 32.496 155.853 1.00 30.52 184 GLN A N 1
ATOM 761 C CA . GLN A 1 117 ? 38.529 33.556 156.416 1.00 34.16 184 GLN A CA 1
ATOM 762 C C . GLN A 1 117 ? 39.293 34.415 155.351 1.00 40.17 184 GLN A C 1
ATOM 763 O O . GLN A 1 117 ? 39.476 35.627 155.525 1.00 39.69 184 GLN A O 1
ATOM 769 N N . ARG A 1 118 ? 39.781 33.791 154.295 1.00 39.13 185 ARG A N 1
ATOM 770 C CA . ARG A 1 118 ? 40.429 34.525 153.212 1.00 46.32 185 ARG A CA 1
ATOM 771 C C . ARG A 1 118 ? 39.419 35.375 152.431 1.00 44.17 185 ARG A C 1
ATOM 772 O O . ARG A 1 118 ? 39.742 36.475 152.011 1.00 47.95 185 ARG A O 1
ATOM 780 N N . ALA A 1 119 ? 38.209 34.855 152.258 1.00 42.43 186 ALA A N 1
ATOM 781 C CA . ALA A 1 119 ? 37.142 35.548 151.562 1.00 42.15 186 ALA A CA 1
ATOM 782 C C . ALA A 1 119 ? 36.589 36.756 152.344 1.00 52.55 186 ALA A C 1
ATOM 783 O O . ALA A 1 119 ? 36.041 37.666 151.709 1.00 52.19 186 ALA A O 1
ATOM 785 N N . LYS A 1 120 ? 36.707 36.769 153.691 1.00 53.15 187 LYS A N 1
ATOM 786 C CA . LYS A 1 120 ? 35.965 37.732 154.559 1.00 53.64 187 LYS A CA 1
ATOM 787 C C . LYS A 1 120 ? 36.711 39.043 154.850 1.00 53.95 187 LYS A C 1
ATOM 788 O O . LYS A 1 120 ? 37.931 39.107 154.775 1.00 58.41 187 LYS A O 1
ATOM 790 N N . PHE A 1 131 ? 20.929 37.689 162.203 1.00 40.10 261 PHE A N 1
ATOM 791 C CA . PHE A 1 131 ? 20.876 37.029 163.530 1.00 37.04 261 PHE A CA 1
ATOM 792 C C . PHE A 1 131 ? 20.136 35.686 163.476 1.00 40.88 261 PHE A C 1
ATOM 793 O O . PHE A 1 131 ? 20.464 34.771 164.228 1.00 43.38 261 PHE A O 1
ATOM 801 N N . PHE A 1 132 ? 19.109 35.574 162.632 1.00 43.32 262 PHE A N 1
ATOM 802 C CA . PHE A 1 132 ? 18.207 34.391 162.651 1.00 49.84 262 PHE A CA 1
ATOM 803 C C . PHE A 1 132 ? 18.479 33.276 161.568 1.00 66.07 262 PHE A C 1
ATOM 804 O O . PHE A 1 132 ? 17.780 32.251 161.568 1.00 79.04 262 PHE A O 1
ATOM 812 N N . LYS A 1 133 ? 19.462 33.462 160.670 1.00 69.89 263 LYS A N 1
ATOM 813 C CA . LYS A 1 133 ? 19.736 32.508 159.561 1.00 71.23 263 LYS A CA 1
ATOM 814 C C . LYS A 1 133 ? 20.442 31.211 159.985 1.00 64.55 263 LYS A C 1
ATOM 815 O O . LYS A 1 133 ? 21.154 31.178 160.990 1.00 60.85 263 LYS A O 1
ATOM 817 N N . THR A 1 138 ? 26.145 19.937 157.124 1.00 56.14 268 THR A N 1
ATOM 818 C CA . THR A 1 138 ? 26.181 19.159 155.873 1.00 54.09 268 THR A CA 1
ATOM 819 C C . THR A 1 138 ? 27.404 18.163 155.859 1.00 40.87 268 THR A C 1
ATOM 820 O O . THR A 1 138 ? 28.459 18.527 155.406 1.00 40.66 268 THR A O 1
ATOM 822 N N . PRO A 1 139 ? 27.265 16.921 156.343 1.00 38.90 269 PRO A N 1
ATOM 823 C CA . PRO A 1 139 ? 28.512 16.055 156.443 1.00 35.20 269 PRO A CA 1
ATOM 824 C C . PRO A 1 139 ? 29.128 15.783 155.065 1.00 28.91 269 PRO A C 1
ATOM 825 O O . PRO A 1 139 ? 28.380 15.566 154.099 1.00 27.01 269 PRO A O 1
ATOM 829 N N . PRO A 1 140 ? 30.476 15.825 154.947 1.00 23.89 270 PRO A N 1
ATOM 830 C CA . PRO A 1 140 ? 30.991 15.622 153.604 1.00 25.02 270 PRO A CA 1
ATOM 831 C C . PRO A 1 140 ? 30.927 14.176 153.052 1.00 21.70 270 PRO A C 1
ATOM 832 O O . PRO A 1 140 ? 31.018 13.992 151.846 1.00 20.76 270 PRO A O 1
ATOM 836 N N . TYR A 1 141 ? 30.807 13.189 153.927 1.00 21.25 271 TYR A N 1
ATOM 837 C CA . TYR A 1 141 ? 30.849 11.814 153.531 1.00 19.82 271 TYR A CA 1
ATOM 838 C C . TYR A 1 141 ? 29.690 11.079 154.172 1.00 24.68 271 TYR A C 1
ATOM 839 O O . TYR A 1 141 ? 29.416 11.255 155.376 1.00 22.21 271 TYR A O 1
ATOM 848 N N . ASP A 1 142 ? 29.061 10.209 153.395 1.00 22.02 272 ASP A N 1
ATOM 849 C CA . ASP A 1 142 ? 28.096 9.226 153.961 1.00 22.83 272 ASP A CA 1
ATOM 850 C C . ASP A 1 142 ? 28.762 7.850 153.869 1.00 19.17 272 ASP A C 1
ATOM 851 O O . ASP A 1 142 ? 29.261 7.495 152.786 1.00 17.68 272 ASP A O 1
ATOM 856 N N . VAL A 1 143 ? 28.661 7.027 154.926 1.00 17.35 273 VAL A N 1
ATOM 857 C CA . VAL A 1 143 ? 29.155 5.657 154.876 1.00 18.15 273 VAL A CA 1
ATOM 858 C C . VAL A 1 143 ? 28.113 4.824 154.062 1.00 18.45 273 VAL A C 1
ATOM 859 O O . VAL A 1 143 ? 26.907 4.854 154.310 1.00 16.16 273 VAL A O 1
ATOM 863 N N . VAL A 1 144 ? 28.640 4.135 153.080 1.00 16.17 274 VAL A N 1
ATOM 864 C CA . VAL A 1 144 ? 27.828 3.261 152.177 1.00 15.89 274 VAL A CA 1
ATOM 865 C C . VAL A 1 144 ? 28.453 1.880 152.065 1.00 15.99 274 VAL A C 1
ATOM 866 O O . VAL A 1 144 ? 29.624 1.609 152.488 1.00 15.63 274 VAL A O 1
ATOM 870 N N . PRO A 1 145 ? 27.681 0.883 151.559 1.00 16.28 275 PRO A N 1
ATOM 871 C CA . PRO A 1 145 ? 28.271 -0.447 151.423 1.00 16.21 275 PRO A CA 1
ATOM 872 C C . PRO A 1 145 ? 29.495 -0.415 150.535 1.00 15.93 275 PRO A C 1
ATOM 873 O O . PRO A 1 145 ? 29.582 0.386 149.588 1.00 17.28 275 PRO A O 1
ATOM 877 N N . SER A 1 146 ? 30.454 -1.278 150.837 1.00 16.30 276 SER A N 1
ATOM 878 C CA . SER A 1 146 ? 31.727 -1.298 150.095 1.00 18.76 276 SER A CA 1
ATOM 879 C C . SER A 1 146 ? 31.573 -1.689 148.635 1.00 18.35 276 SER A C 1
ATOM 880 O O . SER A 1 146 ? 32.328 -1.263 147.770 1.00 20.82 276 SER A O 1
ATOM 883 N N . MET A 1 147 ? 30.561 -2.490 148.345 1.00 16.85 277 MET A N 1
ATOM 884 C 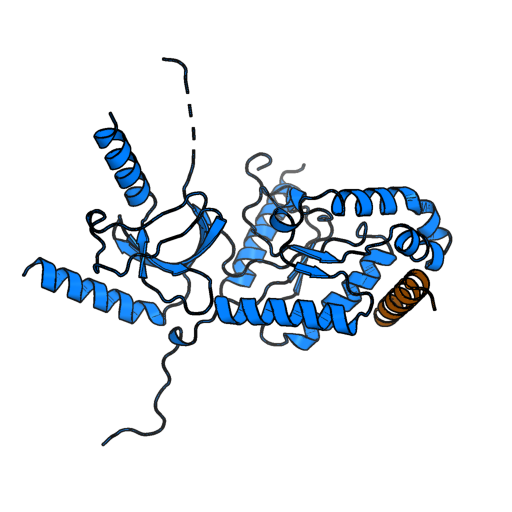CA . MET A 1 147 ? 30.078 -2.745 146.952 1.00 17.09 277 MET A CA 1
ATOM 885 C C . MET A 1 147 ? 28.623 -2.278 146.923 1.00 16.72 277 MET A C 1
ATOM 886 O O . MET A 1 147 ? 27.858 -2.647 147.793 1.00 17.05 277 MET A O 1
ATOM 891 N N . ARG A 1 148 ? 28.283 -1.452 145.964 1.00 15.38 278 ARG A N 1
ATOM 892 C CA . ARG A 1 148 ? 26.961 -0.884 145.862 1.00 16.28 278 ARG A CA 1
ATOM 893 C C . ARG A 1 148 ? 26.021 -2.036 145.493 1.00 16.30 278 ARG A C 1
ATOM 894 O O . ARG A 1 148 ? 26.236 -2.789 144.498 1.00 15.98 278 ARG A O 1
ATOM 902 N N . PRO A 1 149 ? 24.989 -2.198 146.276 1.00 16.15 279 PRO A N 1
ATOM 903 C CA . PRO A 1 149 ? 24.049 -3.313 145.956 1.00 16.12 279 PRO A CA 1
ATOM 904 C C . PRO A 1 149 ? 23.283 -3.034 144.638 1.00 14.89 279 PRO A C 1
ATOM 905 O O . PRO A 1 149 ? 22.760 -1.974 144.446 1.00 15.15 279 PRO A O 1
ATOM 909 N N . VAL A 1 150 ? 23.124 -4.050 143.808 1.00 15.07 280 VAL A N 1
ATOM 910 C CA . VAL A 1 150 ? 22.360 -3.902 142.614 1.00 14.79 280 VAL A CA 1
ATOM 911 C C . VAL A 1 150 ? 20.867 -4.092 142.898 1.00 14.46 280 VAL A C 1
ATOM 912 O O . VAL A 1 150 ? 20.469 -5.040 143.593 1.00 14.89 280 VAL A O 1
ATOM 916 N N . VAL A 1 151 ? 20.049 -3.194 142.372 1.00 13.66 281 VAL A N 1
ATOM 917 C CA . VAL A 1 151 ? 18.625 -3.261 142.549 1.00 14.61 281 VAL A CA 1
ATOM 918 C C . VAL A 1 151 ? 17.974 -3.104 141.190 1.00 14.34 281 VAL A C 1
ATOM 919 O O . VAL A 1 151 ? 18.306 -2.183 140.457 1.00 15.16 281 VAL A O 1
ATOM 923 N N . LEU A 1 152 ? 17.017 -3.975 140.897 1.00 13.34 282 LEU A N 1
ATOM 924 C CA A LEU A 1 152 ? 16.317 -3.970 139.592 0.80 15.27 282 LEU A CA 1
ATOM 925 C CA B LEU A 1 152 ? 16.327 -3.912 139.622 0.20 13.55 282 LEU A CA 1
ATOM 926 C C . LEU A 1 152 ? 14.963 -3.276 139.786 1.00 14.34 282 LEU A C 1
ATOM 927 O O . LEU A 1 152 ? 14.183 -3.672 140.688 1.00 14.23 282 LEU A O 1
ATOM 936 N N . VAL A 1 153 ? 14.684 -2.329 138.912 1.00 14.14 283 VAL A N 1
ATOM 937 C CA . VAL A 1 153 ? 13.367 -1.666 138.834 1.00 14.63 283 VAL A CA 1
ATOM 938 C C . VAL A 1 153 ? 12.867 -1.726 137.382 1.00 15.45 283 VAL A C 1
ATOM 939 O O . VAL A 1 153 ? 13.662 -1.674 136.423 1.00 14.02 283 VAL A O 1
ATOM 943 N N . GLY A 1 154 ? 11.559 -1.928 137.260 1.00 15.61 284 GLY A N 1
ATOM 944 C CA . GLY A 1 154 ? 10.905 -2.031 135.987 1.00 14.83 284 GLY A CA 1
ATOM 945 C C . GLY A 1 154 ? 10.820 -3.443 135.453 1.00 13.69 284 GLY A C 1
ATOM 946 O O . GLY A 1 154 ? 11.517 -4.368 135.958 1.00 13.57 284 GLY A O 1
ATOM 947 N N . PRO A 1 155 ? 10.074 -3.624 134.348 1.00 13.44 285 PRO A N 1
ATOM 948 C CA . PRO A 1 155 ? 9.530 -2.559 133.509 1.00 13.51 285 PRO A CA 1
ATOM 949 C C . PRO A 1 155 ? 8.280 -1.912 134.081 1.00 14.41 285 PRO A C 1
ATOM 950 O O . PRO A 1 155 ? 7.910 -0.835 133.645 1.00 17.74 285 PRO A O 1
ATOM 954 N N . SER A 1 156 ? 7.642 -2.610 135.016 1.00 15.12 286 SER A N 1
ATOM 955 C CA . SER A 1 156 ? 6.437 -2.139 135.708 1.00 16.46 286 SER A CA 1
ATOM 956 C C . SER A 1 156 ? 6.570 -2.561 137.224 1.00 17.68 286 SER A C 1
ATOM 957 O O . SER A 1 156 ? 7.688 -2.641 137.770 1.00 19.86 286 SER A O 1
ATOM 960 N N . LEU A 1 157 ? 5.473 -2.834 137.888 1.00 17.20 287 LEU A N 1
ATOM 961 C CA . LEU A 1 157 ? 5.472 -3.192 139.298 1.00 18.34 287 LEU A CA 1
ATOM 962 C C . LEU A 1 157 ? 5.774 -4.618 139.554 1.00 16.93 287 LEU A C 1
ATOM 963 O O . LEU A 1 157 ? 5.198 -5.510 138.929 1.00 16.40 287 LEU A O 1
ATOM 968 N N . LYS A 1 158 ? 6.567 -4.836 140.612 1.00 15.45 288 LYS A N 1
ATOM 969 C CA . LYS A 1 158 ? 6.836 -6.152 141.179 1.00 15.55 288 LYS A CA 1
ATOM 970 C C . LYS A 1 158 ? 5.540 -6.730 141.795 1.00 16.75 288 LYS A C 1
ATOM 971 O O . LYS A 1 158 ? 4.665 -5.984 142.224 1.00 15.53 288 LYS A O 1
ATOM 977 N N . GLY A 1 159 ? 5.449 -8.025 141.739 1.00 14.98 289 GLY A N 1
ATOM 978 C CA . GLY A 1 159 ? 4.282 -8.801 142.193 1.00 17.01 289 GLY A CA 1
ATOM 979 C C . GLY A 1 159 ? 3.249 -9.058 141.125 1.00 17.06 289 GLY A C 1
ATOM 980 O O . GLY A 1 159 ? 2.219 -9.665 141.422 1.00 17.20 289 GLY A O 1
ATOM 981 N N . TYR A 1 160 ? 3.524 -8.583 139.886 1.00 15.54 290 TYR A N 1
ATOM 982 C CA . TYR A 1 160 ? 2.756 -8.873 138.677 1.00 15.92 290 TYR A CA 1
ATOM 983 C C . TYR A 1 160 ? 3.658 -9.622 137.710 1.00 15.59 290 TYR A C 1
ATOM 984 O O . TYR A 1 160 ? 4.887 -9.420 137.734 1.00 16.50 290 TYR A O 1
ATOM 993 N N . GLU A 1 161 ? 3.056 -10.442 136.845 1.00 15.17 291 GLU A N 1
ATOM 994 C CA . GLU A 1 161 ? 3.790 -11.434 136.057 1.00 14.84 291 GLU A CA 1
ATOM 995 C C . GLU A 1 161 ? 4.786 -10.853 135.122 1.00 14.85 291 GLU A C 1
ATOM 996 O O . GLU A 1 161 ? 5.865 -11.444 135.032 1.00 15.60 291 GLU A O 1
ATOM 1002 N N . VAL A 1 162 ? 4.471 -9.794 134.399 1.00 14.19 292 VAL A N 1
ATOM 1003 C CA . VAL A 1 162 ? 5.434 -9.320 133.372 1.00 15.45 292 VAL A CA 1
ATOM 1004 C C . VAL A 1 162 ? 6.804 -8.931 134.060 1.00 15.15 292 VAL A C 1
ATOM 1005 O O . VAL A 1 162 ? 7.871 -9.403 133.667 1.00 14.55 292 VAL A O 1
ATOM 1009 N N . THR A 1 163 ? 6.696 -8.141 135.089 1.00 13.48 293 THR A N 1
ATOM 1010 C CA . THR A 1 163 ? 7.949 -7.647 135.769 1.00 14.17 293 THR A CA 1
ATOM 1011 C C . THR A 1 163 ? 8.590 -8.811 136.502 1.00 12.48 293 THR A C 1
ATOM 1012 O O . THR A 1 163 ? 9.812 -8.981 136.400 1.00 14.00 293 THR A O 1
ATOM 1016 N N . ASP A 1 164 ? 7.820 -9.619 137.247 1.00 11.66 294 ASP A N 1
ATOM 1017 C CA . ASP A 1 164 ? 8.396 -10.731 137.956 1.00 14.40 294 ASP A CA 1
ATOM 1018 C C . ASP A 1 164 ? 9.140 -11.690 137.021 1.00 14.71 294 ASP A C 1
ATOM 1019 O O . ASP A 1 164 ? 10.224 -12.145 137.364 1.00 14.51 294 ASP A O 1
ATOM 1024 N N . MET A 1 165 ? 8.549 -12.069 135.893 1.00 14.76 295 MET A N 1
ATOM 1025 C CA . MET A 1 165 ? 9.168 -13.059 135.008 1.00 14.01 295 MET A CA 1
ATOM 1026 C C . MET A 1 165 ? 10.367 -12.452 134.329 1.00 14.15 295 MET A C 1
ATOM 1027 O O . MET A 1 165 ? 11.396 -13.154 134.201 1.00 13.36 295 MET A O 1
ATOM 1032 N N . MET A 1 166 ? 10.266 -11.200 133.896 1.00 13.23 296 MET A N 1
ATOM 1033 C CA . MET A 1 166 ? 11.391 -10.561 133.223 1.00 13.46 296 MET A CA 1
ATOM 1034 C C . MET A 1 166 ? 12.574 -10.434 134.158 1.00 15.26 296 MET A C 1
ATOM 1035 O O . MET A 1 166 ? 13.742 -10.716 133.759 1.00 12.35 296 MET A O 1
ATOM 1040 N N . GLN A 1 167 ? 12.285 -9.981 135.382 1.00 12.44 297 GLN A N 1
ATOM 1041 C CA . GLN A 1 167 ? 13.381 -9.905 136.356 1.00 13.06 297 GLN A CA 1
ATOM 1042 C C . GLN A 1 167 ? 13.939 -11.217 136.756 1.00 12.12 297 GLN A C 1
ATOM 1043 O O . GLN A 1 167 ? 15.166 -11.335 136.945 1.00 13.55 297 GLN A O 1
ATOM 1049 N N . LYS A 1 168 ? 13.118 -12.267 136.870 1.00 12.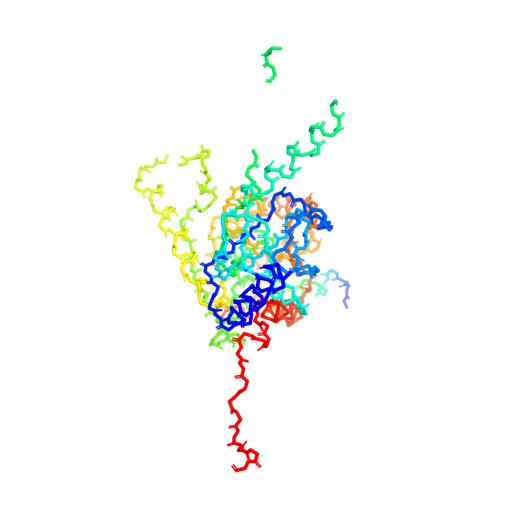50 298 LYS A N 1
ATOM 1050 C CA . LYS A 1 168 ? 13.584 -13.606 137.280 1.00 14.36 298 LYS A CA 1
ATOM 1051 C C . LYS A 1 168 ? 14.628 -14.124 136.272 1.00 13.28 298 LYS A C 1
ATOM 1052 O O . LYS A 1 168 ? 15.671 -14.664 136.687 1.00 13.47 298 LYS A O 1
ATOM 1058 N N . ALA A 1 169 ? 14.410 -13.847 134.989 1.00 12.56 299 ALA A N 1
ATOM 1059 C CA . ALA A 1 169 ? 15.363 -14.307 133.956 1.00 13.54 299 ALA A CA 1
ATOM 1060 C C . ALA A 1 169 ? 16.758 -13.584 134.145 1.00 13.45 299 ALA A C 1
ATOM 1061 O O . ALA A 1 169 ? 17.835 -14.188 133.926 1.00 13.53 299 ALA A O 1
ATOM 1063 N N . LEU A 1 170 ? 16.723 -12.321 134.525 1.00 13.91 300 LEU A N 1
ATOM 1064 C CA . LEU A 1 170 ? 17.975 -11.568 134.783 1.00 14.85 300 LEU A CA 1
ATOM 1065 C C . LEU A 1 170 ? 18.640 -12.088 136.015 1.00 14.33 300 LEU A C 1
ATOM 1066 O O . LEU A 1 170 ? 19.875 -12.231 136.031 1.00 14.76 300 LEU A O 1
ATOM 1071 N N . PHE A 1 171 ? 17.885 -12.269 137.115 1.00 13.46 301 PHE A N 1
ATOM 1072 C CA . PHE A 1 171 ? 18.522 -12.822 138.335 1.00 15.27 301 PHE A CA 1
ATOM 1073 C C . PHE A 1 171 ? 19.115 -14.216 138.068 1.00 15.89 301 PHE A C 1
ATOM 1074 O O . PHE A 1 171 ? 20.197 -14.556 138.599 1.00 15.21 301 PHE A O 1
ATOM 1082 N N . ASP A 1 172 ? 18.423 -15.055 137.263 1.00 14.16 302 ASP A N 1
ATOM 1083 C CA . ASP A 1 172 ? 18.919 -16.443 136.947 1.00 17.87 302 ASP A CA 1
ATOM 1084 C C . ASP A 1 172 ? 20.226 -16.343 136.196 1.00 16.44 302 ASP A C 1
ATOM 1085 O O . ASP A 1 172 ? 21.221 -17.027 136.530 1.00 17.86 302 ASP A O 1
ATOM 1090 N N . PHE A 1 173 ? 20.290 -15.417 135.247 1.00 13.87 303 PHE A N 1
ATOM 1091 C CA . PHE A 1 173 ? 21.512 -15.152 134.524 1.00 15.15 303 PHE A CA 1
ATOM 1092 C C . PHE A 1 173 ? 22.674 -14.716 135.427 1.00 13.80 303 PHE A C 1
ATOM 1093 O O . PHE A 1 173 ? 23.718 -15.293 135.367 1.00 14.44 303 PHE A O 1
ATOM 1101 N N . LEU A 1 174 ? 22.436 -13.701 136.263 1.00 14.39 304 LEU A N 1
ATOM 1102 C CA . LEU A 1 174 ? 23.483 -13.231 137.214 1.00 14.59 304 LEU A CA 1
ATOM 1103 C C . LEU A 1 174 ? 24.053 -14.354 138.097 1.00 15.38 304 LEU A C 1
ATOM 1104 O O . LEU A 1 174 ? 25.240 -14.405 138.314 1.00 16.08 304 LEU A O 1
ATOM 1109 N N . LYS A 1 175 ? 23.210 -15.240 138.598 1.00 15.00 305 LYS A N 1
ATOM 1110 C CA . LYS A 1 175 ? 23.603 -16.294 139.480 1.00 17.07 305 LYS A CA 1
ATOM 1111 C C . LYS A 1 175 ? 24.610 -17.198 138.754 1.00 16.97 305 LYS A C 1
ATOM 1112 O O . LYS A 1 175 ? 25.602 -17.606 139.343 1.00 16.52 305 LYS A O 1
ATOM 1118 N N . HIS A 1 176 ? 24.352 -17.529 137.490 1.00 15.62 306 HIS A N 1
ATOM 1119 C CA . HIS A 1 176 ? 25.274 -18.378 136.765 1.00 17.96 306 HIS A CA 1
ATOM 1120 C C . HIS A 1 176 ? 26.510 -17.625 136.289 1.00 16.45 306 HIS A C 1
ATOM 1121 O O . HIS A 1 176 ? 27.601 -18.190 136.311 1.00 16.86 306 HIS A O 1
ATOM 1128 N N . ARG A 1 177 ? 26.352 -16.410 135.799 1.00 13.93 307 ARG A N 1
ATOM 1129 C CA . ARG A 1 177 ? 27.453 -15.700 135.233 1.00 14.74 307 ARG A CA 1
ATOM 1130 C C . ARG A 1 177 ? 28.538 -15.326 136.314 1.00 15.64 307 ARG A C 1
ATOM 1131 O O . ARG A 1 177 ? 29.669 -15.386 136.036 1.00 14.61 307 ARG A O 1
ATOM 1146 N N . PHE A 1 178 ? 28.117 -14.895 137.490 1.00 14.93 308 PHE A N 1
ATOM 1147 C CA . PHE A 1 178 ? 29.038 -14.361 138.471 1.00 15.80 308 PHE A CA 1
ATOM 1148 C C . PHE A 1 178 ? 29.258 -15.292 139.653 1.00 15.90 308 PHE A C 1
ATOM 1149 O O . PHE A 1 178 ? 29.693 -14.861 140.735 1.00 16.30 308 PHE A O 1
ATOM 1157 N N . GLU A 1 179 ? 28.969 -16.575 139.450 1.00 18.23 309 GLU A N 1
ATOM 1158 C CA . GLU A 1 179 ? 29.258 -17.639 140.440 1.00 20.45 309 GLU A CA 1
ATOM 1159 C C . GLU A 1 179 ? 30.696 -17.489 141.020 1.00 20.06 309 GLU A C 1
ATOM 1160 O O . GLU A 1 179 ? 31.672 -17.255 140.295 1.00 18.68 309 GLU A O 1
ATOM 1171 N N . GLY A 1 180 ? 30.760 -17.499 142.350 1.00 20.56 310 GLY A N 1
ATOM 1172 C CA . GLY A 1 180 ? 32.021 -17.315 143.060 1.00 21.68 310 GLY A CA 1
ATOM 1173 C C . GLY A 1 180 ? 32.310 -15.861 143.436 1.00 22.98 310 GLY A C 1
ATOM 1174 O O . GLY A 1 180 ? 33.248 -15.577 144.169 1.00 21.62 310 GLY A O 1
ATOM 1175 N N . ARG A 1 181 ? 31.555 -14.936 142.872 1.00 19.04 311 ARG A N 1
ATOM 1176 C CA . ARG A 1 181 ? 31.804 -13.516 143.006 1.00 19.97 311 ARG A CA 1
ATOM 1177 C C . ARG A 1 181 ? 30.536 -12.756 143.405 1.00 17.79 311 ARG A C 1
ATOM 1178 O O . ARG A 1 181 ? 30.593 -11.570 143.409 1.00 19.32 311 ARG A O 1
ATOM 1186 N N . ILE A 1 182 ? 29.449 -13.438 143.693 1.00 16.28 312 ILE A N 1
ATOM 1187 C CA . ILE A 1 182 ? 28.160 -12.703 143.854 1.00 17.22 312 ILE A CA 1
ATOM 1188 C C . ILE A 1 182 ? 27.361 -13.291 145.017 1.00 17.40 312 ILE A C 1
ATOM 1189 O O . ILE A 1 182 ? 27.461 -14.495 145.310 1.00 18.74 312 ILE A O 1
ATOM 1194 N N . SER A 1 183 ? 26.548 -12.444 145.657 1.00 17.09 313 SER A N 1
ATOM 1195 C CA A SER A 1 183 ? 25.542 -12.865 146.594 0.80 19.72 313 SER A CA 1
ATOM 1196 C CA B SER A 1 183 ? 25.515 -12.885 146.594 0.20 18.05 313 SER A CA 1
ATOM 1197 C C . SER A 1 183 ? 24.239 -12.241 146.118 1.00 18.54 313 SER A C 1
ATOM 1198 O O . SER A 1 183 ? 24.170 -11.011 145.967 1.00 19.53 313 SER A O 1
ATOM 1203 N N . ILE A 1 184 ? 23.236 -13.058 145.909 1.00 17.26 314 ILE A N 1
ATOM 1204 C CA . ILE A 1 184 ? 21.967 -12.560 145.505 1.00 19.47 314 ILE A CA 1
ATOM 1205 C C . ILE A 1 184 ? 21.018 -12.873 146.662 1.00 20.39 314 ILE A C 1
ATOM 1206 O O . ILE A 1 184 ? 21.013 -14.009 147.132 1.00 20.88 314 ILE A O 1
ATOM 1211 N N . THR A 1 185 ? 20.230 -11.909 147.143 1.00 18.00 315 THR A N 1
ATOM 1212 C CA . THR A 1 185 ? 19.449 -12.165 148.367 1.00 18.09 315 THR A CA 1
ATOM 1213 C C . THR A 1 185 ? 18.108 -11.425 148.215 1.00 19.52 315 THR A C 1
ATOM 1214 O O . THR A 1 185 ? 18.028 -10.312 147.620 1.00 17.05 315 THR A O 1
ATOM 1218 N N . ARG A 1 186 ? 17.047 -12.064 148.675 1.00 18.20 316 ARG A N 1
ATOM 1219 C CA . ARG A 1 186 ? 15.798 -11.397 148.696 1.00 19.50 316 ARG A CA 1
ATOM 1220 C C . ARG A 1 186 ? 15.696 -10.489 149.909 1.00 18.51 316 ARG A C 1
ATOM 1221 O O . ARG A 1 186 ? 16.190 -10.833 150.969 1.00 18.17 316 ARG A O 1
ATOM 1229 N N . VAL A 1 187 ? 15.011 -9.356 149.764 1.00 17.03 317 VAL A N 1
ATOM 1230 C CA . VAL A 1 187 ? 14.703 -8.450 150.811 1.00 17.74 317 VAL A CA 1
ATOM 1231 C C . V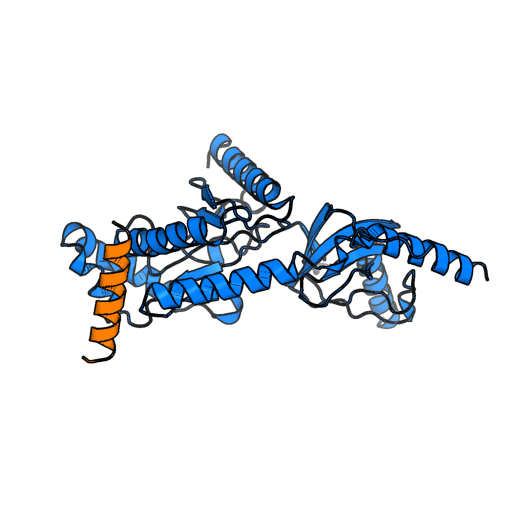AL A 1 187 ? 13.231 -8.134 150.779 1.00 20.28 317 VAL A C 1
ATOM 1232 O O . VAL A 1 187 ? 12.773 -7.491 149.837 1.00 19.39 317 VAL A O 1
ATOM 1236 N N . THR A 1 188 ? 12.488 -8.653 151.756 1.00 19.09 318 THR A N 1
ATOM 1237 C CA . THR A 1 188 ? 11.060 -8.488 151.822 1.00 20.97 318 THR A CA 1
ATOM 1238 C C . THR A 1 188 ? 10.759 -7.275 152.692 1.00 21.79 318 THR A C 1
ATOM 1239 O O . THR A 1 188 ? 9.696 -6.641 152.497 1.00 20.28 318 THR A O 1
ATOM 1243 N N . ALA A 1 189 ? 11.702 -6.885 153.586 1.00 21.37 319 ALA A N 1
ATOM 1244 C CA . ALA A 1 189 ? 11.490 -5.694 154.410 1.00 21.59 319 ALA A CA 1
ATOM 1245 C C . ALA A 1 189 ? 11.435 -4.452 153.571 1.00 21.18 319 ALA A C 1
ATOM 1246 O O . ALA A 1 189 ? 12.067 -4.339 152.491 1.00 19.02 319 ALA A O 1
ATOM 1248 N N . ASP A 1 190 ? 10.657 -3.463 154.046 1.00 20.45 320 ASP A N 1
ATOM 1249 C CA . ASP A 1 190 ? 10.569 -2.215 153.275 1.00 21.44 320 ASP A CA 1
ATOM 1250 C C . ASP A 1 190 ? 11.751 -1.272 153.577 1.00 20.40 320 ASP A C 1
ATOM 1251 O O . ASP A 1 190 ? 11.669 -0.319 154.396 1.00 20.91 320 ASP A O 1
ATOM 1256 N N . ILE A 1 191 ? 12.833 -1.536 152.872 1.00 21.16 321 ILE A N 1
ATOM 1257 C CA . ILE A 1 191 ? 14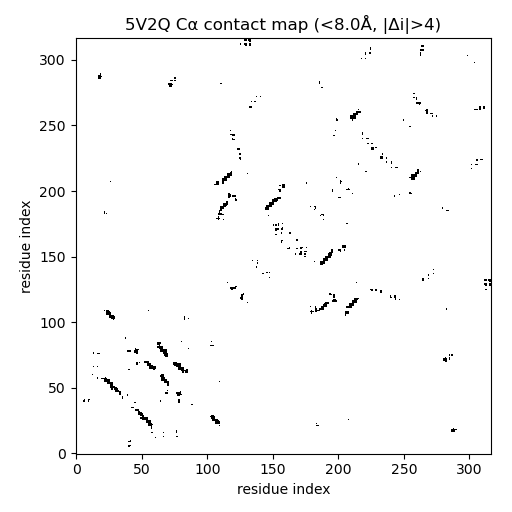.061 -0.753 153.007 1.00 19.00 321 ILE A CA 1
ATOM 1258 C C . ILE A 1 191 ? 13.971 0.695 152.505 1.00 20.99 321 ILE A C 1
ATOM 1259 O O . ILE A 1 191 ? 14.891 1.486 152.749 1.00 22.27 321 ILE A O 1
ATOM 1264 N N . SER A 1 192 ? 12.850 1.109 151.876 1.00 21.08 322 SER A N 1
ATOM 1265 C CA . SER A 1 192 ? 12.671 2.552 151.655 1.00 22.21 322 SER A CA 1
ATOM 1266 C C . SER A 1 192 ? 12.498 3.324 152.995 1.00 25.41 322 SER A C 1
ATOM 1267 O O . SER A 1 192 ? 12.693 4.526 153.027 1.00 21.26 322 SER A O 1
ATOM 1270 N N . LEU A 1 193 ? 12.182 2.607 154.085 1.00 23.56 323 LEU A N 1
ATOM 1271 C CA . LEU A 1 193 ? 12.029 3.204 155.404 1.00 25.52 323 LEU A CA 1
ATOM 1272 C C . LEU A 1 193 ? 13.322 3.448 156.119 1.00 25.30 323 LEU A C 1
ATOM 1273 O O . LEU A 1 193 ? 13.278 3.989 157.208 1.00 29.57 323 LEU A O 1
ATOM 1278 N N . ALA A 1 194 ? 14.459 3.071 155.531 1.00 24.71 324 ALA A N 1
ATOM 1279 C CA . ALA A 1 194 ? 15.778 3.228 156.152 1.00 29.35 324 ALA A CA 1
ATOM 1280 C C . ALA A 1 194 ? 16.387 4.607 155.953 1.00 32.29 324 ALA A C 1
ATOM 1281 O O . ALA A 1 194 ? 17.479 4.766 155.379 1.00 31.62 324 ALA A O 1
ATOM 1283 N N . LYS A 1 195 ? 15.691 5.591 156.474 1.00 41.21 325 LYS A N 1
ATOM 1284 C CA . LYS A 1 195 ? 16.164 6.989 156.521 1.00 51.21 325 LYS A CA 1
ATOM 1285 C C . LYS A 1 195 ? 15.938 7.499 157.948 1.00 52.76 325 LYS A C 1
ATOM 1286 O O . LYS A 1 195 ? 14.997 7.018 158.629 1.00 43.17 325 LYS A O 1
ATOM 1292 N N . ARG A 1 196 ? 16.757 8.466 158.399 1.00 60.70 326 ARG A N 1
ATOM 1293 C CA . ARG A 1 196 ? 16.553 9.133 159.734 1.00 60.54 326 ARG A CA 1
ATOM 1294 C C . ARG A 1 196 ? 15.120 9.723 159.932 1.00 56.89 326 ARG A C 1
ATOM 1295 O O . ARG A 1 196 ? 14.543 9.587 161.032 1.00 57.46 326 ARG A O 1
ATOM 1297 N N . SER A 1 197 ? 14.551 10.322 158.862 1.00 55.06 327 SER A N 1
ATOM 1298 C CA . SER A 1 197 ? 13.087 10.752 158.752 1.00 60.11 327 SER A CA 1
ATOM 1299 C C . SER A 1 197 ? 12.036 9.771 159.370 1.00 59.47 327 SER A C 1
ATOM 1300 O O . SER A 1 197 ? 10.956 10.201 159.831 1.00 58.26 327 SER A O 1
ATOM 1302 N N . VAL A 1 198 ? 12.373 8.470 159.335 1.00 54.00 328 VAL A N 1
ATOM 1303 C CA . VAL A 1 198 ? 11.569 7.368 159.839 1.00 52.02 328 VAL A CA 1
ATOM 1304 C C . VAL A 1 198 ? 12.133 6.697 161.150 1.00 55.16 328 VAL A C 1
ATOM 1305 O O . VAL A 1 198 ? 11.348 6.398 162.057 1.00 68.50 328 VAL A O 1
ATOM 1309 N N . LEU A 1 199 ? 13.443 6.435 161.249 1.00 60.18 329 LEU A N 1
ATOM 1310 C CA . LEU A 1 199 ? 14.029 5.782 162.453 1.00 65.34 329 LEU A CA 1
ATOM 1312 N N . ASN A 1 212 ? 4.081 2.241 161.758 1.00 51.18 342 ASN A N 1
ATOM 1313 C CA . ASN A 1 212 ? 5.114 1.155 161.770 1.00 51.18 342 ASN A CA 1
ATOM 1314 C C . ASN A 1 212 ? 5.486 0.630 163.192 1.00 43.61 342 ASN A C 1
ATOM 1315 O O . ASN A 1 212 ? 5.939 1.388 164.062 1.00 45.58 342 ASN A O 1
ATOM 1320 N N . THR A 1 213 ? 5.324 -0.670 163.428 1.00 44.48 343 THR A N 1
ATOM 1321 C CA . THR A 1 213 ? 5.727 -1.247 164.719 1.00 35.63 343 THR A CA 1
ATOM 1322 C C . THR A 1 213 ? 7.231 -1.103 164.908 1.00 34.51 343 THR A C 1
ATOM 1323 O O . THR A 1 213 ? 8.035 -1.031 163.947 1.00 27.40 343 THR A O 1
ATOM 1327 N N . ARG A 1 214 ? 7.612 -1.167 166.171 1.00 31.09 344 ARG A N 1
ATOM 1328 C CA . ARG A 1 214 ? 8.981 -1.132 166.586 1.00 31.20 344 ARG A CA 1
ATOM 1329 C C . ARG A 1 214 ? 9.739 -2.315 165.941 1.00 25.55 344 ARG A C 1
ATOM 1330 O O . ARG A 1 214 ? 10.886 -2.179 165.552 1.00 22.12 344 ARG A O 1
ATOM 1338 N N . SER A 1 215 ? 9.061 -3.449 165.902 1.00 23.47 345 SER A N 1
ATOM 1339 C CA . SER A 1 215 ? 9.613 -4.660 165.394 1.00 27.51 345 SER A CA 1
ATOM 1340 C C . SER A 1 215 ? 9.917 -4.545 163.876 1.00 24.15 345 SER A C 1
ATOM 1341 O O . SER A 1 215 ? 10.980 -5.018 163.366 1.00 19.49 345 SER A O 1
ATOM 1344 N N . SER A 1 216 ? 8.992 -3.934 163.122 1.00 21.22 346 SER A N 1
ATOM 1345 C CA . SER A 1 216 ? 9.214 -3.789 161.662 1.00 22.52 346 SER A CA 1
ATOM 1346 C C . SER A 1 216 ? 10.337 -2.843 161.397 1.00 20.83 346 SER A C 1
ATOM 1347 O O . SER A 1 216 ? 11.155 -3.145 160.512 1.00 20.78 346 SER A O 1
ATOM 1350 N N . LEU A 1 217 ? 10.445 -1.723 162.133 1.00 18.65 347 LEU A N 1
ATOM 1351 C CA . LEU A 1 217 ? 11.580 -0.809 161.932 1.00 19.21 347 LEU A CA 1
ATOM 1352 C C . LEU A 1 217 ? 12.920 -1.403 162.340 1.00 20.88 347 LEU A C 1
ATOM 1353 O O . LEU A 1 217 ? 13.934 -1.119 161.697 1.00 18.65 347 LEU A O 1
ATOM 1358 N N . ALA A 1 218 ? 12.936 -2.234 163.397 1.00 18.45 348 ALA A N 1
ATOM 1359 C CA . ALA A 1 218 ? 14.165 -2.931 163.741 1.00 17.41 348 ALA A CA 1
ATOM 1360 C C . ALA A 1 218 ? 14.532 -3.914 162.624 1.00 17.62 348 ALA A C 1
ATOM 1361 O O . ALA A 1 218 ? 15.706 -4.165 162.346 1.00 16.79 348 ALA A O 1
ATOM 1363 N N . GLU A 1 219 ? 13.524 -4.523 162.018 1.00 17.97 349 GLU A N 1
ATOM 1364 C CA . GLU A 1 219 ? 13.826 -5.451 160.952 1.00 19.40 349 GLU A CA 1
ATOM 1365 C C . GLU A 1 219 ? 14.434 -4.719 159.707 1.00 19.76 349 GLU A C 1
ATOM 1366 O O . GLU A 1 219 ? 15.373 -5.271 159.030 1.00 18.21 349 GLU A O 1
ATOM 1372 N N . VAL A 1 220 ? 13.919 -3.529 159.382 1.00 17.87 350 VAL A N 1
ATOM 1373 C CA . VAL A 1 220 ? 14.511 -2.755 158.312 1.00 18.38 350 VAL A CA 1
ATOM 1374 C C . VAL A 1 220 ? 16.005 -2.489 158.615 1.00 19.14 350 VAL A C 1
ATOM 1375 O O . VAL A 1 220 ? 16.878 -2.747 157.800 1.00 19.28 350 VAL A O 1
ATOM 1379 N N . GLN A 1 221 ? 16.315 -2.018 159.834 1.00 18.53 351 GLN A N 1
ATOM 1380 C CA . GLN A 1 221 ? 17.686 -1.793 160.221 1.00 19.44 351 GLN A CA 1
ATOM 1381 C C . GLN A 1 221 ? 18.529 -3.023 160.178 1.00 17.03 351 GLN A C 1
ATOM 1382 O O . GLN A 1 221 ? 19.677 -2.997 159.719 1.00 16.83 351 GLN A O 1
ATOM 1388 N N . SER A 1 222 ? 18.001 -4.144 160.616 1.00 17.33 352 SER A N 1
ATOM 1389 C CA . SER A 1 222 ? 18.809 -5.379 160.524 1.00 20.03 352 SER A CA 1
ATOM 1390 C C . SER A 1 222 ? 19.066 -5.758 159.049 1.00 17.97 352 SER A C 1
ATOM 1391 O O . SER A 1 222 ? 20.143 -6.251 158.725 1.00 17.71 352 SER A O 1
ATOM 1394 N N . GLU A 1 223 ? 18.128 -5.480 158.158 1.00 16.12 353 GLU A N 1
ATOM 1395 C CA . GLU A 1 223 ? 18.372 -5.762 156.738 1.00 17.90 353 GLU A CA 1
ATOM 1396 C C . GLU A 1 223 ? 19.427 -4.869 156.114 1.00 17.05 353 GLU A C 1
ATOM 1397 O O . GLU A 1 223 ? 20.277 -5.363 155.319 1.00 18.55 353 GLU A O 1
ATOM 1403 N N . ILE A 1 224 ? 19.418 -3.590 156.480 1.00 16.65 354 ILE A N 1
ATOM 1404 C CA . ILE A 1 224 ? 20.503 -2.674 156.060 1.00 18.34 354 ILE A CA 1
ATOM 1405 C C . ILE A 1 224 ? 21.875 -3.222 156.515 1.00 19.86 354 ILE A C 1
ATOM 1406 O O . ILE A 1 224 ? 22.799 -3.311 155.709 1.00 18.80 354 ILE A O 1
ATOM 1411 N N . GLU A 1 225 ? 21.988 -3.526 157.814 1.00 18.39 355 GLU A N 1
ATOM 1412 C CA . GLU A 1 225 ? 23.178 -4.037 158.375 1.00 18.02 355 GLU A CA 1
ATOM 1413 C C . GLU A 1 225 ? 23.631 -5.335 157.655 1.00 17.37 355 GLU A C 1
ATOM 1414 O O . GLU A 1 225 ? 24.820 -5.518 157.384 1.00 18.73 355 GLU A O 1
ATOM 1420 N N . ARG A 1 226 ? 22.720 -6.206 157.299 1.00 16.49 356 ARG A N 1
ATOM 1421 C CA . ARG A 1 226 ? 23.048 -7.420 156.535 1.00 16.44 356 ARG A CA 1
ATOM 1422 C C . ARG A 1 226 ? 23.598 -7.153 155.174 1.00 16.43 356 ARG A C 1
ATOM 1423 O O . ARG A 1 226 ? 24.515 -7.865 154.710 1.00 17.60 356 ARG A O 1
ATOM 1431 N N . ILE A 1 227 ? 23.036 -6.190 154.480 1.00 15.82 357 ILE A N 1
ATOM 1432 C CA . ILE A 1 227 ? 23.467 -5.801 153.128 1.00 16.69 357 ILE A CA 1
ATOM 1433 C C . ILE A 1 227 ? 24.878 -5.172 153.199 1.00 18.07 357 ILE A C 1
ATOM 1434 O O . ILE A 1 227 ? 25.747 -5.486 152.383 1.00 17.11 357 ILE A O 1
ATOM 1439 N N . PHE A 1 228 ? 25.125 -4.318 154.190 1.00 16.02 358 PHE A N 1
ATOM 1440 C CA . PHE A 1 228 ? 26.501 -3.801 154.385 1.00 16.85 358 PHE A CA 1
ATOM 1441 C C . PHE A 1 228 ? 27.457 -4.967 154.635 1.00 15.51 358 PHE A C 1
ATOM 1442 O O . PHE A 1 228 ? 28.567 -5.015 154.065 1.00 15.56 358 PHE A O 1
ATOM 1450 N N . GLU A 1 229 ? 27.052 -5.948 155.446 1.00 16.45 359 GLU A N 1
ATOM 1451 C CA . GLU A 1 229 ? 27.944 -7.064 155.752 1.00 19.81 359 GLU A CA 1
ATOM 1452 C C . GLU A 1 229 ? 28.262 -7.967 154.545 1.00 20.34 359 GLU A C 1
ATOM 1453 O O . GLU A 1 229 ? 29.417 -8.423 154.362 1.00 18.79 359 GLU A O 1
ATOM 1459 N N . LEU A 1 230 ? 27.254 -8.181 153.682 1.00 18.68 360 LEU A N 1
ATOM 1460 C CA . LEU A 1 230 ? 27.411 -8.976 152.470 1.00 19.49 360 LEU A CA 1
ATOM 1461 C C . LEU A 1 230 ? 28.484 -8.383 151.551 1.00 20.33 360 LEU A C 1
ATOM 1462 O O . LEU A 1 230 ? 29.211 -9.115 150.866 1.00 20.54 360 LEU A O 1
ATOM 1467 N N . ALA A 1 231 ? 28.583 -7.076 151.553 1.00 18.41 361 ALA A N 1
ATOM 1468 C CA . ALA A 1 231 ? 29.524 -6.351 150.689 1.00 18.52 361 ALA A CA 1
ATOM 1469 C C . ALA A 1 231 ? 30.908 -6.150 151.285 1.00 19.43 361 ALA A C 1
ATOM 1470 O O . ALA A 1 231 ? 31.797 -5.721 150.565 1.00 18.25 361 ALA A O 1
ATOM 1472 N N . ARG A 1 232 ? 31.093 -6.460 152.561 1.00 19.19 362 ARG A N 1
ATOM 1473 C CA . ARG A 1 232 ? 32.316 -6.084 153.274 1.00 23.38 362 ARG A CA 1
ATOM 1474 C C . ARG A 1 232 ? 33.588 -6.673 152.584 1.00 21.17 362 ARG A C 1
ATOM 1475 O O . ARG A 1 232 ? 34.611 -5.982 152.484 1.00 23.67 362 ARG A O 1
ATOM 1483 N N . THR A 1 233 ? 33.484 -7.893 152.074 1.00 21.49 363 THR A N 1
ATOM 1484 C CA . THR A 1 233 ? 34.651 -8.553 151.427 1.00 23.12 363 THR A CA 1
ATOM 1485 C C . THR A 1 233 ? 34.721 -8.345 149.932 1.00 23.05 363 THR A C 1
ATOM 1486 O O . THR A 1 233 ? 35.512 -8.992 149.255 1.00 22.78 363 THR A O 1
ATOM 1490 N N . LEU A 1 234 ? 33.926 -7.420 149.408 1.00 17.67 364 LEU A N 1
ATOM 1491 C CA . LEU A 1 234 ? 34.001 -6.955 148.046 1.00 18.98 364 LEU A CA 1
ATOM 1492 C C . LEU A 1 234 ? 33.446 -7.931 147.022 1.00 18.49 364 LEU A C 1
ATOM 1493 O O . LEU A 1 234 ? 33.819 -7.862 145.868 1.00 20.54 364 LEU A O 1
ATOM 1498 N N . GLN A 1 235 ? 32.536 -8.801 147.442 1.00 16.75 365 GLN A N 1
ATOM 1499 C CA A GLN A 1 235 ? 31.719 -9.553 146.483 0.80 18.21 365 GLN A CA 1
ATOM 1500 C CA B GLN A 1 235 ? 31.708 -9.572 146.488 0.20 16.32 365 GLN A CA 1
ATOM 1501 C C . GLN A 1 235 ? 30.635 -8.667 145.884 1.00 17.22 365 GLN A C 1
ATOM 1502 O O . GLN A 1 235 ? 30.175 -7.737 146.509 1.00 17.63 365 GLN A O 1
ATOM 1513 N N . LEU A 1 236 ? 30.213 -8.955 144.672 1.00 17.25 366 LEU A N 1
ATOM 1514 C CA . LEU A 1 236 ? 29.042 -8.242 144.103 1.00 17.74 366 LEU A CA 1
ATOM 1515 C C . LEU A 1 236 ? 27.792 -8.592 144.928 1.00 16.83 366 LEU A C 1
ATOM 1516 O O . LEU A 1 236 ? 27.641 -9.741 145.325 1.00 17.15 366 LEU A O 1
ATOM 1521 N N . VAL A 1 237 ? 26.874 -7.635 145.171 1.00 14.74 367 VAL A N 1
ATOM 1522 C CA . VAL A 1 237 ? 25.725 -7.863 145.999 1.00 15.14 367 VAL A CA 1
ATOM 1523 C C . VAL A 1 237 ? 24.521 -7.435 145.125 1.00 13.96 367 VAL A C 1
ATOM 1524 O O . VAL A 1 237 ? 24.519 -6.350 144.537 1.00 15.49 367 VAL A O 1
ATOM 1528 N N . VAL A 1 238 ? 23.576 -8.370 144.987 1.00 13.98 368 VAL A N 1
ATOM 1529 C CA . VAL A 1 238 ? 22.357 -8.183 144.207 1.00 15.18 368 VAL A CA 1
ATOM 1530 C C . VAL A 1 238 ? 21.160 -8.429 145.122 1.00 15.20 368 VAL A C 1
ATOM 1531 O O . VAL A 1 238 ? 21.084 -9.461 145.817 1.00 17.49 368 VAL A O 1
ATOM 1535 N N . LEU A 1 239 ? 20.258 -7.459 145.170 1.00 14.66 369 LEU A N 1
ATOM 1536 C CA . LEU A 1 239 ? 19.114 -7.557 145.989 1.00 16.60 369 LEU A CA 1
ATOM 1537 C C . LEU A 1 239 ? 17.916 -7.792 145.149 1.00 16.30 369 LEU A C 1
ATOM 1538 O O . LEU A 1 239 ? 17.761 -7.103 144.160 1.00 19.53 369 LEU A O 1
ATOM 1543 N N . ASP A 1 240 ? 17.075 -8.750 145.525 1.00 16.64 370 ASP A N 1
ATOM 1544 C CA . ASP A 1 240 ? 15.719 -8.815 144.974 1.00 17.71 370 ASP A CA 1
ATOM 1545 C C . ASP A 1 240 ? 14.783 -8.127 145.991 1.00 18.72 370 ASP A C 1
ATOM 1546 O O . ASP A 1 240 ? 14.332 -8.773 146.982 1.00 19.17 370 ASP A O 1
ATOM 1551 N N . ALA A 1 241 ? 14.588 -6.826 145.828 1.00 18.90 371 ALA A N 1
ATOM 1552 C CA . ALA A 1 241 ? 13.957 -5.978 146.852 1.00 19.39 371 ALA A CA 1
ATOM 1553 C C . ALA A 1 241 ? 12.513 -5.779 146.507 1.00 19.25 371 ALA A C 1
ATOM 1554 O O . ALA A 1 241 ? 12.168 -5.013 145.574 1.00 19.68 371 ALA A O 1
ATOM 1556 N N . ASP A 1 242 ? 11.660 -6.548 147.189 1.00 19.18 372 ASP A N 1
ATOM 1557 C CA . ASP A 1 242 ? 10.253 -6.641 146.857 1.00 22.14 372 ASP A CA 1
ATOM 1558 C C . ASP A 1 242 ? 9.545 -5.323 146.791 1.00 20.94 372 ASP A C 1
ATOM 1559 O O . ASP A 1 242 ? 8.670 -5.188 146.012 1.00 20.42 372 ASP A O 1
ATOM 1564 N N . THR A 1 243 ? 9.908 -4.349 147.671 1.00 18.85 373 THR A N 1
ATOM 1565 C CA . THR A 1 243 ? 9.124 -3.107 147.806 1.00 19.15 373 THR A CA 1
ATOM 1566 C C . THR A 1 243 ? 9.636 -1.933 146.944 1.00 19.40 373 THR A C 1
ATOM 1567 O O . THR A 1 243 ? 9.015 -0.884 146.878 1.00 18.85 373 THR A O 1
ATOM 1571 N N . ILE A 1 244 ? 10.764 -2.101 146.283 1.00 16.30 374 ILE A N 1
ATOM 1572 C CA . ILE A 1 244 ? 11.397 -1.007 145.510 1.00 16.12 374 ILE A CA 1
ATOM 1573 C C . ILE A 1 244 ? 11.078 -1.117 144.023 1.00 16.38 374 ILE A C 1
ATOM 1574 O O . ILE A 1 244 ? 11.558 -2.020 143.356 1.00 16.99 374 ILE A O 1
ATOM 1579 N N . ASN A 1 245 ? 10.219 -0.222 143.567 1.00 15.14 375 ASN A N 1
ATOM 1580 C CA . ASN A 1 245 ? 9.796 -0.063 142.172 1.00 18.47 375 ASN A CA 1
ATOM 1581 C C . ASN A 1 245 ? 10.297 1.192 141.497 1.00 19.28 375 ASN A C 1
ATOM 1582 O O . ASN A 1 245 ? 10.143 1.338 140.288 1.00 18.47 375 ASN A O 1
ATOM 1587 N N . HIS A 1 246 ? 10.946 2.068 142.258 1.00 17.78 376 HIS A N 1
ATOM 1588 C CA . HIS A 1 246 ? 11.298 3.364 141.715 1.00 18.11 376 HIS A CA 1
ATOM 1589 C C . HIS A 1 246 ? 12.579 3.796 142.454 1.00 17.72 376 HIS A C 1
ATOM 1590 O O . HIS A 1 246 ? 12.689 3.624 143.661 1.00 16.20 376 HIS A O 1
ATOM 1597 N N . PRO A 1 247 ? 13.527 4.376 141.746 1.00 17.00 377 PRO A N 1
ATOM 1598 C CA . PRO A 1 247 ? 14.765 4.819 142.426 1.00 17.41 377 PRO A CA 1
ATOM 1599 C C . PRO A 1 247 ? 14.645 5.845 143.535 1.00 18.09 377 PRO A C 1
ATOM 1600 O O . PRO A 1 247 ? 15.527 5.884 144.384 1.00 16.94 377 PRO A O 1
ATOM 1604 N N . ALA A 1 248 ? 13.604 6.694 143.515 1.00 17.84 378 ALA A N 1
ATOM 1605 C CA . ALA A 1 248 ? 13.423 7.653 144.529 1.00 20.16 378 ALA A CA 1
ATOM 1606 C C . ALA A 1 248 ? 13.171 7.009 145.888 1.00 19.16 378 ALA A C 1
ATOM 1607 O O . ALA A 1 248 ? 13.437 7.626 146.926 1.00 18.23 378 ALA A O 1
ATOM 1609 N N . GLN A 1 249 ? 12.735 5.755 145.883 1.00 17.14 379 GLN A N 1
ATOM 1610 C CA . GLN A 1 249 ? 12.484 5.008 147.103 1.00 19.62 379 GLN A CA 1
ATOM 1611 C C . GLN A 1 249 ? 13.786 4.646 147.870 1.00 18.57 379 GLN A C 1
ATOM 1612 O O . GLN A 1 249 ? 13.698 4.334 149.061 1.00 21.10 379 GLN A O 1
ATOM 1618 N N . LEU A 1 250 ? 14.957 4.731 147.226 1.00 17.87 380 LEU A N 1
ATOM 1619 C CA . LEU A 1 250 ? 16.217 4.459 147.922 1.00 17.47 380 LEU A CA 1
ATOM 1620 C C . LEU A 1 250 ? 17.167 5.628 148.000 1.00 18.87 380 LEU A C 1
ATOM 1621 O O . LEU A 1 250 ? 18.210 5.519 148.669 1.00 21.03 380 LEU A O 1
ATOM 1626 N N . SER A 1 251 ? 16.796 6.725 147.333 1.00 21.19 381 SER A N 1
ATOM 1627 C CA . SER A 1 251 ? 17.658 7.885 147.182 1.00 26.08 381 SER A CA 1
ATOM 1628 C C . SER A 1 251 ? 17.996 8.522 148.548 1.00 29.68 381 SER A C 1
ATOM 1629 O O . SER A 1 251 ? 19.093 9.101 148.713 1.00 28.43 381 SER A O 1
ATOM 1632 N N . LYS A 1 252 ? 17.173 8.306 149.581 1.00 26.63 382 LYS A N 1
ATOM 1633 C CA . LYS A 1 252 ? 17.458 8.941 150.849 1.00 33.50 382 LYS A CA 1
ATOM 1634 C C . LYS A 1 252 ? 18.071 7.964 151.831 1.00 32.06 382 LYS A C 1
ATOM 1635 O O . LYS A 1 252 ? 18.253 8.287 152.977 1.00 29.40 382 LYS A O 1
ATOM 1641 N N . THR A 1 253 ? 18.371 6.751 151.393 1.00 24.84 383 THR A N 1
ATOM 1642 C CA . THR A 1 253 ? 18.999 5.772 152.261 1.00 21.28 383 THR A CA 1
ATOM 1643 C C . THR A 1 253 ? 20.501 5.878 152.083 1.00 21.74 383 THR A C 1
ATOM 1644 O O . THR A 1 253 ? 20.995 6.560 151.135 1.00 22.36 383 THR A O 1
ATOM 1648 N N . SER A 1 254 ? 21.212 5.146 152.937 1.00 21.60 384 SER A N 1
ATOM 1649 C CA . SER A 1 254 ? 22.672 5.012 152.812 1.00 25.17 384 SER A CA 1
ATOM 1650 C C . SER A 1 254 ? 23.105 3.808 151.984 1.00 21.28 384 SER A C 1
ATOM 1651 O O . SER A 1 254 ? 24.277 3.417 151.976 1.00 22.18 384 SER A O 1
ATOM 1654 N N . LEU A 1 255 ? 22.192 3.178 151.254 1.00 17.79 385 LEU A N 1
ATOM 1655 C CA . LEU A 1 255 ? 22.558 2.004 150.457 1.00 16.62 385 LEU A CA 1
ATOM 1656 C C . LEU A 1 255 ? 23.286 2.315 149.175 1.00 16.46 385 LEU A C 1
ATOM 1657 O O . LEU A 1 255 ? 24.072 1.461 148.706 1.00 16.65 385 LEU A O 1
ATOM 1662 N N . ALA A 1 256 ? 23.069 3.498 148.613 1.00 15.53 386 ALA A N 1
ATOM 1663 C CA . ALA A 1 256 ? 23.731 3.918 147.389 1.00 15.83 386 ALA A CA 1
ATOM 1664 C C . ALA A 1 256 ? 23.698 2.804 146.308 1.00 16.76 386 ALA A C 1
ATOM 1665 O O . ALA A 1 256 ? 24.718 2.401 145.759 1.00 16.73 386 ALA A O 1
ATOM 1667 N N . PRO A 1 257 ? 22.498 2.248 146.046 1.00 15.37 387 PRO A N 1
ATOM 1668 C CA . PRO A 1 257 ? 22.446 1.202 145.057 1.00 17.05 387 PRO A CA 1
ATOM 1669 C C . PRO A 1 257 ? 22.892 1.518 143.622 1.00 15.06 387 PRO A C 1
ATOM 1670 O O . PRO A 1 257 ? 22.806 2.673 143.175 1.00 16.40 387 PRO A O 1
ATOM 1674 N N . ILE A 1 258 ? 23.208 0.424 142.909 1.00 15.34 388 ILE A N 1
ATOM 1675 C CA . ILE A 1 258 ? 23.293 0.409 141.471 1.00 14.72 388 ILE A CA 1
ATOM 1676 C C . ILE A 1 258 ? 21.867 0.088 140.986 1.00 14.75 388 ILE A C 1
ATOM 1677 O O . ILE A 1 258 ? 21.404 -1.039 141.168 1.00 16.15 388 ILE A O 1
ATOM 1682 N N . ILE A 1 259 ? 21.177 1.115 140.465 1.00 15.29 389 ILE A N 1
ATOM 1683 C CA . ILE A 1 259 ? 19.848 0.978 139.976 1.00 15.73 389 ILE A CA 1
ATOM 1684 C C . ILE A 1 259 ? 19.894 0.552 138.497 1.00 15.30 389 ILE A C 1
ATOM 1685 O O . ILE A 1 259 ? 20.425 1.275 137.604 1.00 15.60 389 ILE A O 1
ATOM 1690 N N . VAL A 1 260 ? 19.284 -0.605 138.261 1.00 14.65 390 VAL A N 1
ATOM 1691 C CA . VAL A 1 260 ? 19.169 -1.226 136.935 1.00 13.50 390 VAL A CA 1
ATOM 1692 C C . VAL A 1 260 ? 17.732 -1.069 136.483 1.00 14.43 390 VAL A C 1
ATOM 1693 O O . VAL A 1 260 ? 16.796 -1.669 137.034 1.00 15.00 390 VAL A O 1
ATOM 1697 N N . TYR A 1 261 ? 17.547 -0.241 135.480 1.00 14.06 391 TYR A N 1
ATOM 1698 C CA . TYR A 1 261 ? 16.255 0.025 134.900 1.00 14.15 391 TYR A CA 1
ATOM 1699 C C . TYR A 1 261 ? 15.994 -0.947 133.721 1.00 14.47 391 TYR A C 1
ATOM 1700 O O . TYR A 1 261 ? 16.590 -0.843 132.630 1.00 15.75 391 TYR A O 1
ATOM 1709 N N . VAL A 1 262 ? 15.100 -1.906 133.954 1.00 13.95 392 VAL A N 1
ATOM 1710 C CA . VAL A 1 262 ? 14.635 -2.809 132.898 1.00 14.95 392 VAL A CA 1
ATOM 1711 C C . VAL A 1 262 ? 13.440 -2.049 132.209 1.00 15.25 392 VAL A C 1
ATOM 1712 O O . VAL A 1 262 ? 12.309 -1.959 132.737 1.00 18.53 392 VAL A O 1
ATOM 1716 N N . LYS A 1 263 ? 13.750 -1.463 131.074 1.00 14.49 393 LYS A N 1
ATOM 1717 C CA . LYS A 1 263 ? 12.899 -0.471 130.404 1.00 15.99 393 LYS A CA 1
ATOM 1718 C C . LYS A 1 263 ? 12.269 -1.053 129.088 1.00 16.05 393 LYS A C 1
ATOM 1719 O O . LYS A 1 263 ? 12.983 -1.508 128.158 1.00 14.41 393 LYS A O 1
ATOM 1725 N N . ILE A 1 264 ? 10.920 -1.047 129.051 1.00 15.60 394 ILE A N 1
ATOM 1726 C CA . ILE A 1 264 ? 10.218 -1.334 127.817 1.00 16.00 394 ILE A CA 1
ATOM 1727 C C . ILE A 1 264 ? 9.845 0.041 127.229 1.00 17.36 394 ILE A C 1
ATOM 1728 O O . ILE A 1 264 ? 9.052 0.816 127.800 1.00 17.05 394 ILE A O 1
ATOM 1733 N N . SER A 1 265 ? 10.544 0.379 126.151 1.00 19.42 395 SER A N 1
ATOM 1734 C CA . SER A 1 265 ? 10.442 1.723 125.528 1.00 22.70 395 SER A CA 1
ATOM 1735 C C . SER A 1 265 ? 9.074 2.098 125.082 1.00 23.13 395 SER A C 1
ATOM 1736 O O . SER A 1 265 ? 8.659 3.221 125.311 1.00 22.30 395 SER A O 1
ATOM 1739 N N . SER A 1 266 ? 8.324 1.155 124.504 1.00 20.92 396 SER A N 1
ATOM 1740 C CA . SER A 1 266 ? 6.919 1.437 124.084 1.00 21.98 396 SER A CA 1
ATOM 1741 C C . SER A 1 266 ? 5.813 1.006 125.055 1.00 21.29 396 SER A C 1
ATOM 1742 O O . SER A 1 266 ? 5.678 -0.181 125.376 1.00 20.07 396 SER A O 1
ATOM 1745 N N . PRO A 1 267 ? 4.936 1.945 125.498 1.00 21.93 397 PRO A N 1
ATOM 1746 C CA . PRO A 1 267 ? 3.812 1.519 126.334 1.00 21.84 397 PRO A CA 1
ATOM 1747 C C . PRO A 1 267 ? 2.872 0.534 125.661 1.00 20.98 397 PRO A C 1
ATOM 1748 O O . PRO A 1 267 ? 2.300 -0.270 126.304 1.00 20.82 397 PRO A O 1
ATOM 1752 N N . LYS A 1 268 ? 2.753 0.610 124.353 1.00 23.04 398 LYS A N 1
ATOM 1753 C CA . LYS A 1 268 ? 1.908 -0.310 123.600 1.00 23.12 398 LYS A CA 1
ATOM 1754 C C . LYS A 1 268 ? 2.415 -1.724 123.732 1.00 18.66 398 LYS A C 1
ATOM 1755 O O . LYS A 1 268 ? 1.640 -2.640 123.918 1.00 20.57 398 LYS A O 1
ATOM 1761 N N . VAL A 1 269 ? 3.724 -1.906 123.665 1.00 17.66 399 VAL A N 1
ATOM 1762 C CA . VAL A 1 269 ? 4.348 -3.213 123.882 1.00 16.32 399 VAL A CA 1
ATOM 1763 C C . VAL A 1 269 ? 4.064 -3.737 125.293 1.00 14.79 399 VAL A C 1
ATOM 1764 O O . VAL A 1 269 ? 3.684 -4.887 125.498 1.00 14.24 399 VAL A O 1
ATOM 1768 N N . LEU A 1 270 ? 4.328 -2.916 126.308 1.00 15.87 400 LEU A N 1
ATOM 1769 C CA . LEU A 1 270 ? 3.994 -3.303 127.682 1.00 15.34 400 LEU A CA 1
ATOM 1770 C C . LEU A 1 270 ? 2.565 -3.754 127.846 1.00 15.41 400 LEU A C 1
ATOM 1771 O O . LEU A 1 270 ? 2.296 -4.774 128.448 1.00 14.96 400 LEU A O 1
ATOM 1776 N N . GLN A 1 271 ? 1.623 -2.964 127.343 1.00 15.43 401 GLN A N 1
ATOM 1777 C CA . GLN A 1 271 ? 0.242 -3.323 127.424 1.00 17.93 401 GLN A CA 1
ATOM 1778 C C . GLN A 1 271 ? -0.044 -4.690 126.839 1.00 16.26 401 GLN A C 1
ATOM 1779 O O . GLN A 1 271 ? -0.738 -5.502 127.434 1.00 15.30 401 GLN A O 1
ATOM 1785 N N . ARG A 1 272 ? 0.475 -4.947 125.646 1.00 19.45 402 ARG A N 1
ATOM 1786 C CA . ARG A 1 272 ? 0.308 -6.243 125.003 1.00 20.64 402 ARG A CA 1
ATOM 1787 C C . ARG A 1 272 ? 1.008 -7.349 125.740 1.00 17.51 402 ARG A C 1
ATOM 1788 O O . ARG A 1 272 ? 0.540 -8.458 125.788 1.00 16.79 402 ARG A O 1
ATOM 1796 N N . LEU A 1 273 ? 2.136 -7.080 126.358 1.00 15.11 403 LEU A N 1
ATOM 1797 C CA A LEU A 1 273 ? 2.760 -8.137 127.225 0.80 15.26 403 LEU A CA 1
ATOM 1798 C CA B LEU A 1 273 ? 2.788 -8.095 127.216 0.20 14.61 403 LEU A CA 1
ATOM 1799 C C . LEU A 1 273 ? 1.924 -8.480 128.441 1.00 14.05 403 LEU A C 1
ATOM 1800 O O . LEU A 1 273 ? 1.814 -9.626 128.827 1.00 15.48 403 LEU A O 1
ATOM 1809 N N . ILE A 1 274 ? 1.315 -7.477 129.073 1.00 14.17 404 ILE A N 1
ATOM 1810 C CA . ILE A 1 274 ? 0.421 -7.731 130.192 1.00 13.68 404 ILE A CA 1
ATOM 1811 C C . ILE A 1 274 ? -0.776 -8.607 129.737 1.00 14.29 404 ILE A C 1
ATOM 1812 O O . ILE A 1 274 ? -1.168 -9.610 130.365 1.00 16.09 404 ILE A O 1
ATOM 1817 N N . LYS A 1 275 ? -1.354 -8.208 128.604 1.00 16.73 405 LYS A N 1
ATOM 1818 C CA . LYS A 1 275 ? -2.422 -9.001 128.015 1.00 17.48 405 LYS A CA 1
ATOM 1819 C C . LYS A 1 275 ? -2.049 -10.415 127.667 1.00 16.85 405 LYS A C 1
ATOM 1820 O O . LYS A 1 275 ? -2.875 -11.338 127.789 1.00 17.20 405 LYS A O 1
ATOM 1826 N N . SER A 1 276 ? -0.811 -10.630 127.243 1.00 17.85 406 SER A N 1
ATOM 1827 C CA . SER A 1 276 ? -0.328 -12.006 127.009 1.00 17.11 406 SER A CA 1
ATOM 1828 C C . SER A 1 276 ? -0.404 -12.861 128.239 1.00 18.70 406 SER A C 1
ATOM 1829 O O . SER A 1 276 ? -0.384 -14.068 128.111 1.00 18.83 406 SER A O 1
ATOM 1832 N N . ARG A 1 277 ? -0.468 -12.279 129.456 1.00 16.98 407 ARG A N 1
ATOM 1833 C CA . ARG A 1 277 ? -0.528 -13.091 130.678 1.00 17.56 407 ARG A CA 1
ATOM 1834 C C . ARG A 1 277 ? -1.968 -13.393 131.093 1.00 21.06 407 ARG A C 1
ATOM 1835 O O . ARG A 1 277 ? -2.210 -13.853 132.221 1.00 28.07 407 ARG A O 1
ATOM 1843 N N . GLY A 1 278 ? -2.925 -12.983 130.284 1.00 17.51 408 GLY A N 1
ATOM 1844 C CA . GLY A 1 278 ? -4.327 -13.390 130.476 1.00 19.60 408 GLY A CA 1
ATOM 1845 C C . GLY A 1 278 ? -5.110 -12.304 131.242 1.00 19.32 408 GLY A C 1
ATOM 1846 O O . GLY A 1 278 ? -4.534 -11.328 131.735 1.00 15.98 408 GLY A O 1
ATOM 1847 N N . LYS A 1 279 ? -6.410 -12.503 131.313 1.00 19.57 409 LYS A N 1
ATOM 1848 C CA . LYS A 1 279 ? -7.337 -11.527 131.939 1.00 22.17 409 LYS A CA 1
ATOM 1849 C C . LYS A 1 279 ? -7.071 -11.329 133.398 1.00 20.32 409 LYS A C 1
ATOM 1850 O O . LYS A 1 279 ? -7.346 -10.232 133.891 1.00 21.49 409 LYS A O 1
ATOM 1856 N N . SER A 1 280 ? -6.535 -12.354 134.093 1.00 20.55 410 SER A N 1
ATOM 1857 C CA . SER A 1 280 ? -6.209 -12.219 135.504 1.00 23.98 410 SER A CA 1
ATOM 1858 C C . SER A 1 280 ? -5.091 -11.154 135.781 1.00 22.50 410 SER A C 1
ATOM 1859 O O . SER A 1 280 ? -5.080 -10.554 136.861 1.00 26.02 410 SER A O 1
ATOM 1862 N N . GLN A 1 281 ? -4.210 -10.920 134.829 1.00 19.14 411 GLN A N 1
ATOM 1863 C CA . GLN A 1 281 ? -3.171 -9.856 134.895 1.00 18.64 411 GLN A CA 1
ATOM 1864 C C . GLN A 1 281 ? -3.624 -8.593 134.240 1.00 18.81 411 GLN A C 1
ATOM 1865 O O . GLN A 1 281 ? -3.367 -7.480 134.736 1.00 18.62 411 GLN A O 1
ATOM 1871 N N . ALA A 1 282 ? -4.379 -8.746 133.145 1.00 16.79 412 ALA A N 1
ATOM 1872 C CA . ALA A 1 282 ? -4.813 -7.591 132.385 1.00 17.19 412 ALA A CA 1
ATOM 1873 C C . ALA A 1 282 ? -5.808 -6.764 133.138 1.00 17.69 412 ALA A C 1
ATOM 1874 O O . ALA A 1 282 ? -5.912 -5.569 132.869 1.00 17.48 412 ALA A O 1
ATOM 1876 N N . LYS A 1 283 ? -6.493 -7.361 134.116 1.00 19.14 413 LYS A N 1
ATOM 1877 C CA . LYS A 1 283 ? -7.435 -6.546 134.931 1.00 20.27 413 LYS A CA 1
ATOM 1878 C C . LYS A 1 283 ? -6.670 -5.524 135.810 1.00 20.24 413 LYS A C 1
ATOM 1879 O O . LYS A 1 283 ? -7.232 -4.545 136.285 1.00 18.05 413 LYS A O 1
ATOM 1885 N N . HIS A 1 284 ? -5.382 -5.772 136.007 1.00 18.59 414 HIS A N 1
ATOM 1886 C CA . HIS A 1 284 ? -4.494 -4.842 136.662 1.00 18.48 414 HIS A CA 1
ATOM 1887 C C . HIS A 1 284 ? -3.683 -3.996 135.730 1.00 17.95 414 HIS A C 1
ATOM 1888 O O . HIS A 1 284 ? -2.557 -3.586 136.093 1.00 17.93 414 HIS A O 1
ATOM 1895 N N . LEU A 1 285 ? -4.165 -3.765 134.507 1.00 18.43 415 LEU A N 1
ATOM 1896 C CA . LEU A 1 285 ? -3.379 -3.009 133.507 1.00 19.74 415 LEU A CA 1
ATOM 1897 C C . LEU A 1 285 ? -3.005 -1.613 133.985 1.00 18.88 415 LEU A C 1
ATOM 1898 O O . LEU A 1 285 ? -1.877 -1.164 133.848 1.00 17.54 415 LEU A O 1
ATOM 1903 N N . ASN A 1 286 ? -3.994 -0.859 134.505 1.00 19.88 416 ASN A N 1
ATOM 1904 C CA . ASN A 1 286 ? -3.745 0.525 134.791 1.00 22.66 416 ASN A CA 1
ATOM 1905 C C . ASN A 1 286 ? -2.647 0.774 135.764 1.00 19.60 416 ASN A C 1
ATOM 1906 O O . ASN A 1 286 ? -1.810 1.638 135.524 1.00 20.12 416 ASN A O 1
ATOM 1911 N N . VAL A 1 287 ? -2.677 0.090 136.883 1.00 19.26 417 VAL A N 1
ATOM 1912 C CA . VAL A 1 287 ? -1.627 0.316 137.896 1.00 21.58 417 VAL A CA 1
ATOM 1913 C C . VAL A 1 287 ? -0.207 -0.004 137.346 1.00 18.65 417 VAL A C 1
ATOM 1914 O O . VAL A 1 287 ? 0.785 0.696 137.685 1.00 17.14 417 VAL A O 1
ATOM 1918 N N . GLN A 1 288 ? -0.127 -1.036 136.493 1.00 16.37 418 GLN A N 1
ATOM 1919 C CA . GLN A 1 288 ? 1.132 -1.415 135.836 1.00 15.56 418 GLN A CA 1
ATOM 1920 C C . GLN A 1 288 ? 1.577 -0.364 134.838 1.00 15.93 418 GLN A C 1
ATOM 1921 O O . GLN A 1 288 ? 2.749 0.033 134.825 1.00 16.20 418 GLN A O 1
ATOM 1927 N N . MET A 1 289 ? 0.663 0.166 134.014 1.00 16.42 419 MET A N 1
ATOM 1928 C CA . MET A 1 289 ? 1.030 1.215 133.056 1.00 17.68 419 MET A CA 1
ATOM 1929 C C . MET A 1 289 ? 1.468 2.538 133.712 1.00 18.56 419 MET A C 1
ATOM 1930 O O . MET A 1 289 ? 2.382 3.177 133.265 1.00 19.22 419 MET A O 1
ATOM 1935 N N . VAL A 1 290 ? 0.758 2.973 134.732 1.00 21.02 420 VAL A N 1
ATOM 1936 C CA . VAL A 1 290 ? 1.141 4.169 135.527 1.00 20.42 420 VAL A CA 1
ATOM 1937 C C . VAL A 1 290 ? 2.517 4.020 136.105 1.00 20.33 420 VAL A C 1
ATOM 1938 O O . VAL A 1 290 ? 3.332 4.933 135.997 1.00 21.35 420 VAL A O 1
ATOM 1942 N N . ALA A 1 291 ? 2.831 2.889 136.693 1.00 20.89 421 ALA A N 1
ATOM 1943 C CA . ALA A 1 291 ? 4.159 2.654 137.263 1.00 19.39 421 ALA A CA 1
ATOM 1944 C C . ALA A 1 291 ? 5.292 2.727 136.239 1.00 20.85 421 ALA A C 1
ATOM 1945 O O . ALA A 1 291 ? 6.342 3.349 136.500 1.00 18.35 421 ALA A O 1
ATOM 1947 N N . ALA A 1 292 ? 5.084 2.104 135.071 1.00 19.49 422 ALA A N 1
ATOM 1948 C CA . ALA A 1 292 ? 6.058 2.178 133.926 1.00 18.46 422 ALA A CA 1
ATOM 1949 C C . ALA A 1 292 ? 6.195 3.622 133.438 1.00 18.36 422 ALA A C 1
ATOM 1950 O O . ALA A 1 292 ? 7.272 4.097 133.126 1.00 17.81 422 ALA A O 1
ATOM 1952 N N . ASP A 1 293 ? 5.090 4.368 133.383 1.00 19.50 423 ASP A N 1
ATOM 1953 C CA . ASP A 1 293 ? 5.220 5.763 132.955 1.00 22.31 423 ASP A CA 1
ATOM 1954 C C . ASP A 1 293 ? 6.006 6.621 133.977 1.00 22.06 423 ASP A C 1
ATOM 1955 O O . ASP A 1 293 ? 6.796 7.462 133.572 1.00 21.19 423 ASP A O 1
ATOM 1960 N N . LYS A 1 294 ? 5.823 6.376 135.273 1.00 19.66 424 LYS A N 1
ATOM 1961 C CA . LYS A 1 294 ? 6.652 7.064 136.293 1.00 21.28 424 LYS A CA 1
ATOM 1962 C C . LYS A 1 294 ? 8.137 6.811 136.111 1.00 20.39 424 LYS A C 1
ATOM 1963 O O . LYS A 1 294 ? 8.946 7.737 136.263 1.00 19.84 424 LYS A O 1
ATOM 1969 N N . LEU A 1 295 ? 8.529 5.562 135.782 1.00 20.15 425 LEU A N 1
ATOM 1970 C CA . LEU A 1 295 ? 9.934 5.310 135.489 1.00 18.81 425 LEU A CA 1
ATOM 1971 C C . LEU A 1 295 ? 10.402 6.102 134.271 1.00 20.02 425 LEU A C 1
ATOM 1972 O O . LEU A 1 295 ? 11.506 6.660 134.252 1.00 20.06 425 LEU A O 1
ATOM 1977 N N . ALA A 1 296 ? 9.571 6.142 133.241 1.00 20.07 426 ALA A N 1
ATOM 1978 C CA . ALA A 1 296 ? 9.915 6.845 132.026 1.00 22.98 426 ALA A CA 1
ATOM 1979 C C . ALA A 1 296 ? 10.020 8.365 132.204 1.00 24.51 426 ALA A C 1
ATOM 1980 O O . ALA A 1 296 ? 10.677 9.007 131.409 1.00 25.08 426 ALA A O 1
ATOM 1982 N N . GLN A 1 297 ? 9.352 8.910 133.200 1.00 25.52 427 GLN A N 1
ATOM 1983 C CA A GLN A 1 297 ? 9.398 10.345 133.552 0.80 28.95 427 GLN A CA 1
ATOM 1984 C CA B GLN A 1 297 ? 9.452 10.341 133.399 0.20 26.11 427 GLN A CA 1
ATOM 1985 C C . GLN A 1 297 ? 10.636 10.746 134.320 1.00 28.38 427 GLN A C 1
ATOM 1986 O O . GLN A 1 297 ? 10.922 11.913 134.459 1.00 28.70 427 GLN A O 1
ATOM 1997 N N . CYS A 1 298 ? 11.396 9.783 134.882 1.00 27.32 428 CYS A N 1
ATOM 1998 C CA . CYS A 1 298 ? 12.615 10.133 135.592 1.00 26.93 428 CYS A CA 1
ATOM 1999 C C . CYS A 1 298 ? 13.688 10.722 134.654 1.00 31.06 428 CYS A C 1
ATOM 2000 O O . CYS A 1 298 ? 13.807 10.290 133.503 1.00 33.88 428 CYS A O 1
ATOM 2003 N N . PRO A 1 299 ? 14.486 11.732 135.153 1.00 35.44 429 PRO A N 1
ATOM 2004 C CA . PRO A 1 299 ? 15.812 12.147 134.553 1.00 35.37 429 PRO A CA 1
ATOM 2005 C C . PRO A 1 299 ? 16.840 11.015 134.650 1.00 30.92 429 PRO A C 1
ATOM 2006 O O . PRO A 1 299 ? 17.338 10.685 135.773 1.00 34.66 429 PRO A O 1
ATOM 2010 N N . PRO A 1 300 ? 17.153 10.463 133.501 1.00 31.07 430 PRO A N 1
ATOM 2011 C CA . PRO A 1 300 ? 17.693 9.144 133.467 1.00 33.96 430 PRO A CA 1
ATOM 2012 C C . PRO A 1 300 ? 19.075 9.093 134.010 1.00 34.06 430 PRO A C 1
ATOM 2013 O O . PRO A 1 300 ? 19.380 8.188 134.750 1.00 28.50 430 PRO A O 1
ATOM 2017 N N . GLN A 1 301 ? 19.922 10.068 133.661 1.00 36.91 431 GLN A N 1
ATOM 2018 C CA . GLN A 1 301 ? 21.333 10.049 134.023 1.00 37.05 431 GLN A CA 1
ATOM 2019 C C . GLN A 1 301 ? 21.500 10.098 135.536 1.00 37.30 431 GLN A C 1
ATOM 2020 O O . GLN A 1 301 ? 22.360 9.418 136.112 1.00 38.80 431 GLN A O 1
ATOM 2026 N N . GLU A 1 302 ? 20.666 10.879 136.213 1.00 33.41 432 GLU A N 1
ATOM 2027 C CA . GLU A 1 302 ? 20.719 10.994 137.633 1.00 35.61 432 GLU A CA 1
ATOM 2028 C C . GLU A 1 302 ? 19.971 9.864 138.344 1.00 34.01 432 GLU A C 1
ATOM 2029 O O . GLU A 1 302 ? 20.211 9.638 139.495 1.00 36.21 432 GLU A O 1
ATOM 2035 N N . SER A 1 303 ? 18.989 9.225 137.695 1.00 26.92 433 SER A N 1
ATOM 2036 C CA . SER A 1 303 ? 18.140 8.234 138.372 1.00 24.93 433 SER A CA 1
ATOM 2037 C C . SER A 1 303 ? 18.607 6.764 138.277 1.00 21.87 433 SER A C 1
ATOM 2038 O O . SER A 1 303 ? 18.236 5.919 139.150 1.00 21.22 433 SER A O 1
ATOM 2041 N N . PHE A 1 304 ? 19.301 6.429 137.189 1.00 18.39 434 PHE A N 1
ATOM 2042 C CA . PHE A 1 304 ? 19.609 5.035 136.858 1.00 19.40 434 PHE A CA 1
ATOM 2043 C C . PHE A 1 304 ? 21.084 4.861 136.584 1.00 20.96 434 PHE A C 1
ATOM 2044 O O . PHE A 1 304 ? 21.690 5.696 135.921 1.00 20.87 434 PHE A O 1
ATOM 2052 N N . ASP A 1 305 ? 21.663 3.763 137.074 1.00 18.72 435 ASP A N 1
ATOM 2053 C CA . ASP A 1 305 ? 23.011 3.400 136.749 1.00 17.95 435 ASP A CA 1
ATOM 2054 C C . ASP A 1 305 ? 23.160 2.642 135.420 1.00 19.00 435 ASP A C 1
ATOM 2055 O O . ASP A 1 305 ? 24.167 2.834 134.699 1.00 18.47 435 ASP A O 1
ATOM 2060 N N . VAL A 1 306 ? 22.181 1.839 135.057 1.00 17.19 436 VAL A N 1
ATOM 2061 C CA . VAL A 1 306 ? 22.239 1.040 133.845 1.00 19.44 436 VAL A CA 1
ATOM 2062 C C . VAL A 1 306 ? 20.811 0.969 133.340 1.00 19.01 436 VAL A C 1
ATOM 2063 O O . VAL A 1 306 ? 19.882 0.741 134.120 1.00 19.77 436 VAL A O 1
ATOM 2067 N N . ILE A 1 307 ? 20.614 1.155 132.050 1.00 17.42 437 ILE A N 1
ATOM 2068 C CA . ILE A 1 307 ? 19.298 1.062 131.452 1.00 19.11 437 ILE A CA 1
ATOM 2069 C C . ILE A 1 307 ? 19.314 -0.057 130.465 1.00 17.94 437 ILE A C 1
ATOM 2070 O O . ILE A 1 307 ? 20.098 -0.051 129.522 1.00 19.59 437 ILE A O 1
ATOM 2075 N N . LEU A 1 308 ? 18.459 -1.047 130.678 1.00 16.11 438 LEU A N 1
ATOM 2076 C CA . LEU A 1 308 ? 18.370 -2.238 129.813 1.00 16.65 438 LEU A CA 1
ATOM 2077 C C . LEU A 1 308 ? 17.131 -2.075 128.990 1.00 17.48 438 LEU A C 1
ATOM 2078 O O . LEU A 1 308 ? 16.037 -2.488 129.365 1.00 16.38 438 LEU A O 1
ATOM 2083 N N . ASP A 1 309 ? 17.315 -1.484 127.824 1.00 17.93 439 ASP A N 1
ATOM 2084 C CA . ASP A 1 309 ? 16.181 -1.312 126.934 1.00 21.60 439 ASP A CA 1
ATOM 2085 C C . ASP A 1 309 ? 16.216 -2.210 125.726 1.00 19.47 439 ASP A C 1
ATOM 2086 O O . ASP A 1 309 ? 15.508 -1.968 124.751 1.00 21.88 439 ASP A O 1
ATOM 2091 N N . GLU A 1 310 ? 17.040 -3.256 125.766 1.00 17.49 440 GLU A N 1
ATOM 2092 C CA . GLU A 1 310 ? 17.153 -4.231 124.708 1.00 18.98 440 GLU A CA 1
ATOM 2093 C C . GLU A 1 310 ? 15.948 -5.153 124.769 1.00 17.53 440 GLU A C 1
ATOM 2094 O O . GLU A 1 310 ? 15.494 -5.554 125.848 1.00 16.94 440 GLU A O 1
ATOM 2100 N N . ASN A 1 311 ? 15.410 -5.507 123.616 1.00 17.95 441 ASN A N 1
ATOM 2101 C CA . ASN A 1 311 ? 14.288 -6.442 123.562 1.00 19.11 441 ASN A CA 1
ATOM 2102 C C . ASN A 1 311 ? 14.607 -7.930 123.520 1.00 18.50 441 ASN A C 1
ATOM 2103 O O . ASN A 1 311 ? 13.695 -8.757 123.602 1.00 20.81 441 ASN A O 1
ATOM 2108 N N . GLN A 1 312 ? 15.887 -8.278 123.548 1.00 18.12 442 GLN A N 1
ATOM 2109 C CA . GLN A 1 312 ? 16.339 -9.657 123.617 1.00 18.20 442 GLN A CA 1
ATOM 2110 C C . GLN A 1 312 ? 17.036 -9.907 124.945 1.00 17.11 442 GLN A C 1
ATOM 2111 O O . GLN A 1 312 ? 17.875 -9.111 125.327 1.00 16.40 442 GLN A O 1
ATOM 2117 N N . LEU A 1 313 ? 16.585 -10.930 125.649 1.00 15.32 443 LEU A N 1
ATOM 2118 C CA . LEU A 1 313 ? 17.176 -11.332 126.919 1.00 16.22 443 LEU A CA 1
ATOM 2119 C C . LEU A 1 313 ? 18.699 -11.443 126.796 1.00 15.94 443 LEU A C 1
ATOM 2120 O O . LEU A 1 313 ? 19.439 -10.926 127.631 1.00 14.36 443 LEU A O 1
ATOM 2125 N N . GLU A 1 314 ? 19.218 -12.056 125.742 1.00 17.27 444 GLU A N 1
ATOM 2126 C CA . GLU A 1 314 ? 20.673 -12.221 125.558 1.00 17.82 444 GLU A CA 1
ATOM 2127 C C . GLU A 1 314 ? 21.429 -10.858 125.591 1.00 16.75 444 GLU A C 1
ATOM 2128 O O . GLU A 1 314 ? 22.436 -10.700 126.272 1.00 16.70 444 GLU A O 1
ATOM 2134 N N . ASP A 1 315 ? 20.884 -9.859 124.914 1.00 17.12 445 ASP A N 1
ATOM 2135 C CA . ASP A 1 315 ? 21.513 -8.613 124.788 1.00 16.49 445 ASP A CA 1
ATOM 2136 C C . ASP A 1 315 ? 21.375 -7.823 126.077 1.00 17.45 445 ASP A C 1
ATOM 2137 O O . ASP A 1 315 ? 22.329 -7.154 126.469 1.00 16.53 445 ASP A O 1
ATOM 2142 N N . ALA A 1 316 ? 20.239 -7.901 126.751 1.00 15.34 446 ALA A N 1
ATOM 2143 C CA . ALA A 1 316 ? 20.067 -7.209 128.020 1.00 15.98 446 ALA A CA 1
ATOM 2144 C C . ALA A 1 316 ? 21.050 -7.818 129.070 1.00 15.30 446 ALA A C 1
ATOM 2145 O O . ALA A 1 316 ? 21.726 -7.072 129.810 1.00 15.37 446 ALA A O 1
ATOM 2147 N N . CYS A 1 317 ? 21.122 -9.133 129.093 1.00 15.62 447 CYS A N 1
ATOM 2148 C CA . CYS A 1 317 ? 22.080 -9.833 130.012 1.00 16.78 447 CYS A CA 1
ATOM 2149 C C . CYS A 1 317 ? 23.533 -9.464 129.764 1.00 17.00 447 CYS A C 1
ATOM 2150 O O . CYS A 1 317 ? 24.245 -9.195 130.712 1.00 17.00 447 CYS A O 1
ATOM 2153 N N . GLU A 1 318 ? 23.957 -9.455 128.521 1.00 17.39 448 GLU A N 1
ATOM 2154 C CA . GLU A 1 318 ? 25.381 -9.120 128.211 1.00 18.84 448 GLU A CA 1
ATOM 2155 C C . GLU A 1 318 ? 25.663 -7.660 128.507 1.00 17.19 448 GLU A C 1
ATOM 2156 O O . GLU A 1 318 ? 26.739 -7.341 129.007 1.00 17.49 448 GLU A O 1
ATOM 2162 N N . HIS A 1 319 ? 24.688 -6.748 128.363 1.00 15.92 449 HIS A N 1
ATOM 2163 C CA . HIS A 1 319 ? 24.899 -5.380 128.742 1.00 16.84 449 HIS A CA 1
ATOM 2164 C C . HIS A 1 319 ? 25.103 -5.262 130.262 1.00 16.25 449 HIS A C 1
ATOM 2165 O O . HIS A 1 319 ? 26.002 -4.569 130.735 1.00 16.42 449 HIS A O 1
ATOM 2172 N N . LEU A 1 320 ? 24.271 -5.959 131.032 1.00 15.64 450 LEU A N 1
ATOM 2173 C CA . LEU A 1 320 ? 24.350 -5.892 132.496 1.00 15.71 450 LEU A CA 1
ATOM 2174 C C . LEU A 1 320 ? 25.673 -6.554 132.969 1.00 15.48 450 LEU A C 1
ATOM 2175 O O . LEU A 1 320 ? 26.376 -6.010 133.845 1.00 14.87 450 LEU A O 1
ATOM 2180 N N . ALA A 1 321 ? 26.037 -7.645 132.323 1.00 13.74 451 ALA A N 1
ATOM 2181 C CA . ALA A 1 321 ? 27.267 -8.356 132.696 1.00 16.41 451 ALA A CA 1
ATOM 2182 C C . ALA A 1 321 ? 28.486 -7.458 132.400 1.00 16.20 451 ALA A C 1
ATOM 2183 O O . ALA A 1 321 ? 29.421 -7.382 133.210 1.00 15.44 451 ALA A O 1
ATOM 2185 N N . ASP A 1 322 ? 28.492 -6.806 131.252 1.00 17.43 452 ASP A N 1
ATOM 2186 C CA . ASP A 1 322 ? 29.576 -5.886 130.917 1.00 18.83 452 ASP A CA 1
ATOM 2187 C C . ASP A 1 322 ? 29.683 -4.747 131.938 1.00 18.65 452 ASP A C 1
ATOM 2188 O O . ASP A 1 322 ? 30.788 -4.425 132.387 1.00 16.93 452 ASP A O 1
ATOM 2193 N N . TYR A 1 323 ? 28.563 -4.156 132.310 1.00 16.94 453 TYR A N 1
ATOM 2194 C CA . TYR A 1 323 ? 28.572 -3.170 133.378 1.00 17.87 453 TYR A CA 1
ATOM 2195 C C . TYR A 1 323 ? 29.158 -3.655 134.713 1.00 16.02 453 TYR A C 1
ATOM 2196 O O . TYR A 1 323 ? 30.034 -2.963 135.320 1.00 17.00 453 TYR A O 1
ATOM 2205 N N . LEU A 1 324 ? 28.708 -4.810 135.167 1.00 16.79 454 LEU A N 1
ATOM 2206 C CA . LEU A 1 324 ? 29.136 -5.366 136.420 1.00 15.79 454 LEU A CA 1
ATOM 2207 C C . LEU A 1 324 ? 30.606 -5.856 136.366 1.00 17.49 454 LEU A C 1
ATOM 2208 O O . LEU A 1 324 ? 31.349 -5.766 137.359 1.00 15.61 454 LEU A O 1
ATOM 2213 N N . GLU A 1 325 ? 31.082 -6.285 135.203 1.00 17.29 455 GLU A N 1
ATOM 2214 C CA . GLU A 1 325 ? 32.518 -6.591 135.086 1.00 18.99 455 GLU A CA 1
ATOM 2215 C C . GLU A 1 325 ? 33.355 -5.359 135.206 1.00 20.14 455 GLU A C 1
ATOM 2216 O O . GLU A 1 325 ? 34.474 -5.430 135.809 1.00 19.17 455 GLU A O 1
ATOM 2222 N N . ALA A 1 326 ? 32.847 -4.246 134.655 1.00 18.05 456 ALA A N 1
ATOM 2223 C CA . ALA A 1 326 ? 33.563 -3.003 134.731 1.00 19.30 456 ALA A CA 1
ATOM 2224 C C . ALA A 1 326 ? 33.618 -2.525 136.189 1.00 19.34 456 ALA A C 1
ATOM 2225 O O . ALA A 1 326 ? 34.669 -2.116 136.699 1.00 17.36 456 ALA A O 1
ATOM 2227 N N . TYR A 1 327 ? 32.516 -2.727 136.886 1.00 16.27 457 TYR A N 1
ATOM 2228 C CA . TYR A 1 327 ? 32.405 -2.378 138.324 1.00 16.37 457 TYR A CA 1
ATOM 2229 C C . TYR A 1 327 ? 33.330 -3.273 139.160 1.00 17.18 457 TYR A C 1
ATOM 2230 O O . TYR A 1 327 ? 34.018 -2.750 140.045 1.00 15.84 457 TYR A O 1
ATOM 2239 N N . TRP A 1 328 ? 33.414 -4.569 138.853 1.00 17.18 458 TRP A N 1
ATOM 2240 C CA . TRP A 1 328 ? 34.402 -5.480 139.451 1.00 18.46 458 TRP A CA 1
ATOM 2241 C C . TRP A 1 328 ? 35.824 -4.953 139.321 1.00 18.63 458 TRP A C 1
ATOM 2242 O O . TRP A 1 328 ? 36.555 -4.922 140.345 1.00 17.87 458 TRP A O 1
ATOM 2253 N N . LYS A 1 329 ? 36.240 -4.597 138.107 1.00 18.08 459 LYS A N 1
ATOM 2254 C CA . LYS A 1 329 ? 37.544 -3.963 137.895 1.00 19.78 459 LYS A CA 1
ATOM 2255 C C . LYS A 1 329 ? 37.741 -2.683 138.705 1.00 20.22 459 LYS A C 1
ATOM 2256 O O . LYS A 1 329 ? 38.808 -2.536 139.324 1.00 20.95 459 LYS A O 1
ATOM 2262 N N . ALA A 1 330 ? 36.750 -1.788 138.771 1.00 17.61 460 ALA A N 1
ATOM 2263 C CA . ALA A 1 330 ? 36.871 -0.565 139.503 1.00 18.98 460 ALA A CA 1
ATOM 2264 C C . ALA A 1 330 ? 37.155 -0.796 141.007 1.00 17.48 460 ALA A C 1
ATOM 2265 O O . ALA A 1 330 ? 37.834 0.029 141.653 1.00 18.21 460 ALA A O 1
ATOM 2267 N N . THR A 1 331 ? 36.513 -1.821 141.565 1.00 15.10 461 THR A N 1
ATOM 2268 C CA . THR A 1 331 ? 36.549 -2.168 142.981 1.00 16.14 461 THR A CA 1
ATOM 2269 C C . THR A 1 331 ? 37.676 -3.105 143.344 1.00 15.41 461 THR A C 1
ATOM 2270 O O . THR A 1 331 ? 37.911 -3.362 144.511 1.00 16.96 461 THR A O 1
ATOM 2274 N N . HIS A 1 332 ? 38.280 -3.726 142.342 1.00 16.70 462 HIS A N 1
ATOM 2275 C CA . HIS A 1 332 ? 39.338 -4.746 142.587 1.00 18.38 462 HIS A CA 1
ATOM 2276 C C . HIS A 1 332 ? 40.585 -4.401 141.812 1.00 20.09 462 HIS A C 1
ATOM 2277 O O . HIS A 1 332 ? 40.908 -5.091 140.874 1.00 21.39 462 HIS A O 1
ATOM 2284 N N . PRO A 1 333 ? 41.288 -3.359 142.217 1.00 19.48 463 PRO A N 1
ATOM 2285 C CA . PRO A 1 333 ? 42.489 -2.989 141.490 1.00 20.08 463 PRO A CA 1
ATOM 2286 C C . PRO A 1 333 ? 43.610 -4.085 141.659 1.00 19.66 463 PRO A C 1
ATOM 2287 O O . PRO A 1 333 ? 43.771 -4.687 142.674 1.00 19.89 463 PRO A O 1
ATOM 2291 N N . PRO A 1 334 ? 44.347 -4.340 140.616 1.00 24.73 464 PRO A N 1
ATOM 2292 C CA . PRO A 1 334 ? 45.413 -5.371 140.695 1.00 30.66 464 PRO A CA 1
ATOM 2293 C C . PRO A 1 334 ? 46.440 -5.098 141.833 1.00 25.60 464 PRO A C 1
ATOM 2294 O O . PRO A 1 334 ? 46.924 -6.021 142.482 1.00 27.31 464 PRO A O 1
ATOM 2298 N N . SER A 1 335 ? 46.728 -3.832 142.068 1.00 26.05 465 SER A N 1
ATOM 2299 C CA . SER A 1 335 ? 47.599 -3.371 143.191 1.00 29.99 465 SER A CA 1
ATOM 2300 C C . SER A 1 335 ? 47.191 -3.892 144.561 1.00 30.03 465 SER A C 1
ATOM 2301 O O . SER A 1 335 ? 48.009 -3.912 145.480 1.00 30.00 465 SER A O 1
ATOM 2304 N N . SER A 1 336 ? 45.936 -4.355 144.705 1.00 28.98 466 SER A N 1
ATOM 2305 C CA . SER A 1 336 ? 45.465 -4.859 145.998 1.00 32.56 466 SER A CA 1
ATOM 2306 C C . SER A 1 336 ? 46.088 -6.204 146.393 1.00 35.54 466 SER A C 1
ATOM 2307 O O . SER A 1 336 ? 46.021 -6.551 147.556 1.00 32.89 466 SER A O 1
ATOM 2310 N N . ASN A 1 337 ? 46.734 -6.939 145.466 1.00 39.85 467 ASN A N 1
ATOM 2311 C CA . ASN A 1 337 ? 47.730 -7.970 145.871 1.00 48.76 467 ASN A CA 1
ATOM 2312 C C . ASN A 1 337 ? 48.993 -7.994 145.014 1.00 54.69 467 ASN A C 1
ATOM 2313 O O . ASN A 1 337 ? 48.948 -7.838 143.797 1.00 51.89 467 ASN A O 1
ATOM 2318 N N . LEU A 1 338 ? 50.125 -8.182 145.677 1.00 59.25 468 LEU A N 1
ATOM 2319 C CA . LEU A 1 338 ? 51.406 -8.224 144.982 1.00 66.38 468 LEU A CA 1
ATOM 2320 C C . LEU A 1 338 ? 51.562 -9.665 144.454 1.00 71.99 468 LEU A C 1
ATOM 2321 O O . LEU A 1 338 ? 51.178 -10.621 145.161 1.00 70.02 468 LEU A O 1
ATOM 2323 N N . PRO A 1 339 ? 52.115 -9.843 143.220 1.00 68.62 469 PRO A N 1
ATOM 2324 C CA . PRO A 1 339 ? 52.450 -11.237 142.825 1.00 64.94 469 PRO A CA 1
ATOM 2325 C C . PRO A 1 339 ? 53.452 -11.839 143.853 1.00 59.28 469 PRO A C 1
ATOM 2326 O O . PRO A 1 339 ? 54.131 -11.092 144.553 1.00 49.61 469 PRO A O 1
ATOM 2330 N N . ASN A 1 340 ? 53.482 -13.152 144.028 1.00 64.69 470 ASN A N 1
ATOM 2331 C CA . ASN A 1 340 ? 54.507 -13.761 144.903 1.00 66.07 470 ASN A CA 1
ATOM 2332 C C . ASN A 1 340 ? 55.431 -14.489 143.918 1.00 63.96 470 ASN A C 1
ATOM 2333 O O . ASN A 1 340 ? 55.037 -15.543 143.414 1.00 68.23 470 ASN A O 1
ATOM 2335 N N . PRO A 1 341 ? 56.631 -13.911 143.590 1.00 56.25 471 PRO A N 1
ATOM 2336 C CA . PRO A 1 341 ? 57.460 -14.513 142.520 1.00 56.85 471 PRO A CA 1
ATOM 2337 C C . PRO A 1 341 ? 57.616 -16.078 142.606 1.00 57.97 471 PRO A C 1
ATOM 2338 O O . PRO A 1 341 ? 57.875 -16.593 143.685 1.00 53.89 471 PRO A O 1
ATOM 2342 N N . LEU A 1 342 ? 57.442 -16.818 141.497 1.00 65.23 472 LEU A N 1
ATOM 2343 C CA . LEU A 1 342 ? 57.813 -18.254 141.481 1.00 72.44 472 LEU A CA 1
ATOM 2344 C C . LEU A 1 342 ? 59.349 -18.363 141.696 1.00 70.71 472 LEU A C 1
ATOM 2345 O O . LEU A 1 342 ? 59.796 -18.980 142.673 1.00 67.88 472 LEU A O 1
ATOM 2347 N N . LEU A 1 343 ? 60.129 -17.679 140.847 1.00 63.66 473 LEU A N 1
ATOM 2348 C CA . LEU A 1 343 ? 61.604 -17.734 140.888 1.00 58.76 473 LEU A CA 1
ATOM 2349 C C . LEU A 1 343 ? 62.279 -16.555 141.646 1.00 56.99 473 LEU A C 1
ATOM 2350 O O . LEU A 1 343 ? 61.889 -15.399 141.494 1.00 52.80 473 LEU A O 1
ATOM 2355 N N . SER A 1 344 ? 63.319 -16.848 142.428 1.00 42.89 474 SER A N 1
ATOM 2356 C CA . SER A 1 344 ? 64.131 -15.787 143.023 1.00 38.36 474 SER A CA 1
ATOM 2357 C C . SER A 1 344 ? 65.271 -15.393 142.036 1.00 29.37 474 SER A C 1
ATOM 2358 O O . SER A 1 344 ? 65.622 -16.185 141.163 1.00 26.60 474 SER A O 1
ATOM 2361 N N . ARG A 1 345 ? 65.842 -14.196 142.171 1.00 23.46 475 ARG A N 1
ATOM 2362 C CA . ARG A 1 345 ? 66.923 -13.742 141.243 1.00 25.18 475 ARG A CA 1
ATOM 2363 C C . ARG A 1 345 ? 68.267 -14.399 141.476 1.00 26.59 475 ARG A C 1
ATOM 2364 O O . ARG A 1 345 ? 69.091 -14.538 140.549 1.00 24.10 475 ARG A O 1
ATOM 2372 N N . THR A 1 346 ? 68.496 -14.831 142.716 1.00 29.29 476 THR A N 1
ATOM 2373 C CA . THR A 1 346 ? 69.756 -15.504 143.154 1.00 31.73 476 THR A CA 1
ATOM 2374 C C . THR A 1 346 ? 69.471 -16.778 144.029 1.00 40.40 476 THR A C 1
ATOM 2375 O O . THR A 1 346 ? 68.338 -16.898 144.559 1.00 43.43 476 THR A O 1
ATOM 2379 N N . ALA B 2 1 ? 9.013 -8.195 110.333 1.00 46.78 427 ALA B N 1
ATOM 2380 C CA . ALA B 2 1 ? 8.033 -7.643 111.313 1.00 45.30 427 ALA B CA 1
ATOM 2381 C C . ALA B 2 1 ? 8.386 -6.192 111.623 1.00 42.57 427 ALA B C 1
ATOM 2382 O O . ALA B 2 1 ? 9.566 -5.805 111.524 1.00 42.55 427 ALA B O 1
ATOM 2384 N N . SER B 2 2 ? 7.369 -5.413 111.999 1.00 42.40 428 SER B N 1
ATOM 2385 C CA . SER B 2 2 ? 7.540 -4.022 112.479 1.00 42.55 428 SER B CA 1
ATOM 2386 C C . SER B 2 2 ? 8.347 -3.996 113.803 1.00 44.08 428 SER B C 1
ATOM 2387 O O . SER B 2 2 ? 8.296 -4.996 114.556 1.00 37.01 428 SER B O 1
ATOM 2390 N N . PRO B 2 3 ? 9.078 -2.883 114.090 1.00 42.03 429 PRO B N 1
ATOM 2391 C CA . PRO B 2 3 ? 9.813 -2.729 115.368 1.00 39.77 429 PRO B CA 1
ATOM 2392 C C . PRO B 2 3 ? 8.978 -3.076 116.595 1.00 36.61 429 PRO B C 1
ATOM 2393 O O . PRO B 2 3 ? 9.480 -3.770 117.486 1.00 31.78 429 PRO B O 1
ATOM 2397 N N . LEU B 2 4 ? 7.719 -2.644 116.636 1.00 35.07 430 LEU B N 1
ATOM 2398 C CA . LEU B 2 4 ? 6.871 -3.006 117.765 1.00 37.06 430 LEU B CA 1
ATOM 2399 C C . LEU B 2 4 ? 6.537 -4.519 117.858 1.00 32.77 430 LEU B C 1
ATOM 2400 O O . LEU B 2 4 ? 6.509 -5.104 118.955 1.00 24.82 430 LEU B O 1
ATOM 2405 N N . GLU B 2 5 ? 6.350 -5.187 116.717 1.00 27.86 431 GLU B N 1
ATOM 2406 C CA . GLU B 2 5 ? 6.148 -6.623 116.700 1.00 28.87 431 GLU B CA 1
ATOM 2407 C C . GLU B 2 5 ? 7.422 -7.358 117.067 1.00 25.23 431 GLU B C 1
ATOM 2408 O O . GLU B 2 5 ? 7.346 -8.393 117.751 1.00 23.14 431 GLU B O 1
ATOM 2414 N N . GLU B 2 6 ? 8.577 -6.839 116.614 1.00 23.73 432 GLU B N 1
ATOM 2415 C CA . GLU B 2 6 ? 9.888 -7.423 116.983 1.00 26.26 432 GLU B CA 1
ATOM 2416 C C . GLU B 2 6 ? 10.097 -7.263 118.499 1.00 23.57 432 GLU B C 1
ATOM 2417 O O . GLU B 2 6 ? 10.619 -8.177 119.124 1.00 22.83 432 GLU B O 1
ATOM 2423 N N . ASP B 2 7 ? 9.728 -6.095 119.064 1.00 23.48 433 ASP B N 1
ATOM 2424 C CA . ASP B 2 7 ? 9.876 -5.827 120.526 1.00 23.47 433 ASP B CA 1
ATOM 2425 C C . ASP B 2 7 ? 9.065 -6.835 121.259 1.00 21.11 433 ASP B C 1
ATOM 2426 O O . ASP B 2 7 ? 9.521 -7.542 122.124 1.00 20.31 433 ASP B O 1
ATOM 2431 N N . LEU B 2 8 ? 7.823 -6.900 120.876 1.00 19.56 434 LEU B N 1
ATOM 2432 C CA . LEU B 2 8 ? 6.919 -7.825 121.486 1.00 19.60 434 LEU B CA 1
ATOM 2433 C C . LEU B 2 8 ? 7.354 -9.286 121.444 1.00 19.33 434 LEU B C 1
ATOM 2434 O O . LEU B 2 8 ? 7.371 -9.971 122.480 1.00 18.45 434 LEU B O 1
ATOM 2439 N N . CYS B 2 9 ? 7.760 -9.783 120.280 1.00 19.22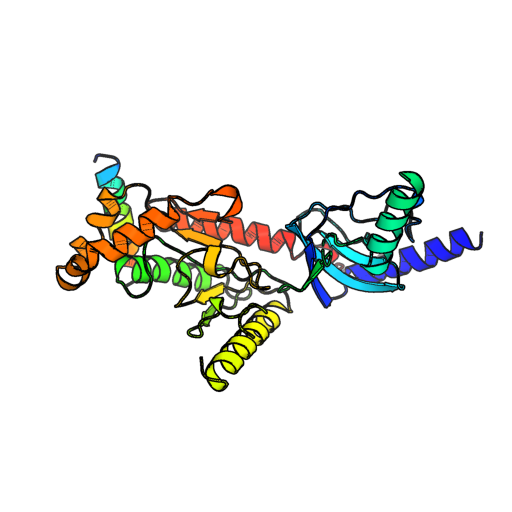 435 CYS B N 1
ATOM 2440 C CA . CYS B 2 9 ? 8.286 -11.131 120.209 1.00 20.26 435 CYS B CA 1
ATOM 2441 C C . CYS B 2 9 ? 9.512 -11.364 121.160 1.00 18.41 435 CYS B C 1
ATOM 2442 O O . CYS B 2 9 ? 9.595 -12.421 121.822 1.00 17.67 435 CYS B O 1
ATOM 2445 N N . GLY B 2 10 ? 10.473 -10.434 121.127 1.00 17.27 436 GLY B N 1
ATOM 2446 C CA . GLY B 2 10 ? 11.713 -10.530 121.978 1.00 18.02 436 GLY B CA 1
ATOM 2447 C C . GLY B 2 10 ? 11.301 -10.641 123.475 1.00 15.33 436 GLY B C 1
ATOM 2448 O O . GLY B 2 10 ? 11.792 -11.499 124.197 1.00 14.68 436 GLY B O 1
ATOM 2449 N N . TYR B 2 11 ? 10.377 -9.797 123.922 1.00 13.70 437 TYR B N 1
ATOM 2450 C CA . TYR B 2 11 ? 9.915 -9.805 125.319 1.00 13.95 437 TYR B CA 1
ATOM 2451 C C . TYR B 2 11 ? 9.124 -11.043 125.692 1.00 14.67 437 TYR B C 1
ATOM 2452 O O . TYR B 2 11 ? 9.289 -11.601 126.793 1.00 13.44 437 TYR B O 1
ATOM 2461 N N . LEU B 2 12 ? 8.281 -11.550 124.752 1.00 13.71 438 LEU B N 1
ATOM 2462 C CA . LEU B 2 12 ? 7.536 -12.766 125.008 1.00 14.15 438 LEU B CA 1
ATOM 2463 C C . LEU B 2 12 ? 8.537 -13.947 125.124 1.00 14.53 438 LEU B C 1
ATOM 2464 O O . LEU B 2 12 ? 8.375 -14.841 125.969 1.00 14.95 438 LEU B O 1
ATOM 2469 N N . CYS B 2 13 ? 9.571 -13.908 124.304 1.00 14.62 439 CYS B N 1
ATOM 2470 C CA . CYS B 2 13 ? 10.584 -14.991 124.359 1.00 16.82 439 CYS B CA 1
ATOM 2471 C C . CYS B 2 13 ? 11.359 -14.936 125.717 1.00 15.85 439 CYS B C 1
ATOM 2472 O O . CYS B 2 13 ? 11.565 -15.984 126.343 1.00 18.53 439 CYS B O 1
ATOM 2475 N N . TRP B 2 14 ? 11.728 -13.731 126.100 1.00 13.77 440 TRP B N 1
ATOM 2476 C CA . TRP B 2 14 ? 12.364 -13.434 127.423 1.00 13.63 440 TRP B CA 1
ATOM 2477 C C . TRP B 2 14 ? 11.506 -14.043 128.579 1.00 14.12 440 TRP B C 1
ATOM 2478 O O . TRP B 2 14 ? 12.045 -14.843 129.420 1.00 15.07 440 TRP B O 1
ATOM 2489 N N . ILE B 2 15 ? 10.213 -13.731 128.582 1.00 14.17 441 ILE B N 1
ATOM 2490 C CA . ILE B 2 15 ? 9.290 -14.313 129.570 1.00 15.08 441 ILE B CA 1
ATOM 2491 C C . ILE B 2 15 ? 9.254 -15.864 129.596 1.00 16.43 441 ILE B C 1
ATOM 2492 O O . ILE B 2 15 ? 9.256 -16.487 130.697 1.00 17.55 441 ILE B O 1
ATOM 2497 N N . THR B 2 16 ? 9.313 -16.515 128.422 1.00 16.94 442 THR B N 1
ATOM 2498 C CA . THR B 2 16 ? 9.308 -17.963 128.363 1.00 21.07 442 THR B CA 1
ATOM 2499 C C . THR B 2 16 ? 10.569 -18.546 129.020 1.00 19.81 442 THR B C 1
ATOM 2500 O O . THR B 2 16 ? 10.507 -19.585 129.651 1.00 20.91 442 THR B O 1
ATOM 2504 N N . GLN B 2 17 ? 11.658 -17.810 128.958 1.00 21.44 443 GLN B N 1
ATOM 2505 C CA . GLN B 2 17 ? 12.969 -18.257 129.521 1.00 22.22 443 GLN B CA 1
ATOM 2506 C C . GLN B 2 17 ? 12.979 -18.183 130.972 1.00 23.85 443 GLN B C 1
ATOM 2507 O O . GLN B 2 17 ? 13.831 -18.771 131.603 1.00 26.95 443 GLN B O 1
ATOM 2518 N N . ALA B 2 18 ? 12.012 -17.480 131.574 1.00 23.39 444 ALA B N 1
ATOM 2519 C CA . ALA B 2 18 ? 11.917 -17.504 132.996 1.00 24.82 444 ALA B CA 1
ATOM 2520 C C . ALA B 2 18 ? 11.282 -18.772 133.571 1.00 30.39 444 ALA B C 1
ATOM 2521 O O . ALA B 2 18 ? 11.456 -19.046 134.749 1.00 32.76 444 ALA B O 1
ATOM 2523 N N . GLU B 2 19 ? 10.563 -19.566 132.785 1.00 34.15 445 GLU B N 1
ATOM 2524 C CA . GLU B 2 19 ? 9.728 -20.682 133.339 1.00 41.51 445 GLU B CA 1
ATOM 2525 C C . GLU B 2 19 ? 10.529 -21.909 133.684 1.00 45.67 445 GLU B C 1
ATOM 2526 O O . GLU B 2 19 ? 11.627 -22.057 133.161 1.00 50.65 445 GLU B O 1
#

Radius of gyration: 23.47 Å; Cα contacts (8 Å, |Δi|>4): 513; chains: 2; bounding box: 77×58×55 Å

CATH classification: 2.30.30.40 (+1 more: 3.40.50.300)

Secondary structure (P-SEA, 3-state):
caaaaaaaaaaaaaaaaccccccbbbbbcbbbbbcccccccccccbbbbcccbbbbbcccccccbbbbccccccccccccccaaaaaaaaaaaaaaacccccccccccccccbbbbbccccccccaaaaaaaaaaaaaaaaacccbbbbbbccccccccccccccaaaaaaaaaaaaaaaaaaccccbbbbccccccccccccccccccbbbbbccccaaaaaaaaaaaccccccaaaaaaaaaaaaaacccccccccccccccaaaaaaaaaaaaaaaaaaaccccccccccccccc/ccaaaaaaaaaaaaaaaac

Foldseek 3Di:
DVLVVQLVVVVVVLLVQLQAAFPFKWAFQAWADDDQVLPFSHPPFEATGGHRWMWGFRADPDQFWTWTWTLAFPIGIGIYTDQVSVVVVVVVVVVVVDPPDGGGIFTEALAQEAEEADLFAFPAPVGPVLVVLLVVLCCVPQPVQEDEEEAAQQLLDQAPVDDDDPVSVVVSVVVRVVQSVRCRRPGHYYYHYNNDHFQVSCVRHRSNHQYEYAHAPDLVVVLVSQCVVPPVRNVVVPNRSVSNVVRVPDPDVVGHNHYQHDPDSVVSNVRVVVVVVSSSSSSDPPSNDDDDDPDDPD/DDPVVVVVVVVVVVVVVVD

Solvent-accessible surface area: 17409 Å² total; per-residue (Å²): 114,94,144,54,74,60,41,136,104,1,72,42,45,2,95,129,0,61,76,78,111,16,66,62,2,1,36,0,54,51,143,12,64,42,38,164,118,11,112,15,22,19,80,78,69,20,22,52,6,91,44,114,42,36,0,2,2,17,33,131,52,64,109,51,5,37,0,0,4,29,24,119,89,77,31,80,8,0,0,0,0,4,50,96,19,20,80,75,13,116,65,74,111,87,140,166,90,121,254,207,154,138,93,23,22,45,80,2,2,13,0,38,0,1,0,1,0,0,3,1,34,29,63,48,60,1,0,62,30,0,6,100,5,0,25,53,38,0,123,135,99,0,125,70,60,30,33,60,24,147,0,84,9,50,0,20,37,25,68,104,101,45,91,133,94,225,83,40,47,61,92,8,112,60,27,18,102,82,0,52,98,53,0,137,87,26,53,2,1,0,0,42,0,46,44,0,31,33,13,64,66,1,59,152,5,42,0,4,14,0,8,0,9,1,49,20,70,16,90,140,3,3,64,148,0,0,108,56,67,33,176,69,28,22,153,70,39,111,67,0,36,75,16,18,75,101,4,58,127,16,79,54,139,136,22,16,54,6,55,1,74,42,37,82,26,116,72,0,5,53,68,0,1,94,61,0,52,45,25,46,113,12,1,50,17,116,34,36,109,78,126,97,112,107,150,86,242,167,106,52,103,62,101,98,27,25,83,3,6,66,68,2,4,79,109,2,148

GO terms:
  GO:0042802 identical protein binding (F, IPI)
  GO:1990454 L-type voltage-gated calcium channel complex (C, IDA)
  GO:0005515 protein binding (F, IPI)
  GO:0005245 voltage-gated calcium channel activity (F, IDA)
  GO:0005246 calcium channel regulator activity (F, IDA)
  GO:0005891 voltage-gated calcium channel complex (C, IDA)
  GO:1901385 regulation of voltage-gated calcium channel activity (P, IDA)
  GO:0019901 protein kinase binding (F, IDA)
  GO:0005245 voltage-gated calcium channel activity (F, TAS)
  GO:0006816 calcium ion transport (P, TAS)
  GO:0051219 phosphoprotein binding (F, IPI)
  GO:0019901 protein kinase binding (F, IPI)
  GO:0019904 protein domain specific binding (F, IPI)
  GO:0051015 actin filament binding (F, IDA)
  GO:1904879 positive regulation of calcium ion transmembrane transport via high voltage-gated calcium channel (P, IDA)
  GO:0072659 protein localization to plasma membrane (P, IDA)

Nearest PDB structures (foldseek):
  5v2q-assembly1_A  TM=1.003E+00  e=1.372E-63  Rattus norvegicus
  8e0e-assembly1_A  TM=9.508E-01  e=1.814E-55  Rattus norvegicus
  4dex-assembly1_A  TM=9.561E-01  e=5.252E-52  Oryctolagus cuniculus
  8dam-assembly1_A  TM=9.431E-01  e=6.623E-48  Mus musculus
  3jbr-assembly1_B  TM=9.614E-01  e=5.819E-46  Rattus norvegicus

InterPro domains:
  IPR000584 Voltage-dependent calcium channel, L-type, beta subunit [PR01626] (270-284)
  IPR000584 Voltage-dependent calcium channel, L-type, beta subunit [PR01626] (285-299)
  IPR000584 Voltage-dependent calcium channel, L-type, beta subunit [PR01626] (300-315)
  IPR000584 Voltage-dependent calcium channel, L-type, beta subunit [PR01626] (316-330)
  IPR000584 Voltage-dependent calcium channel, L-type, beta subunit [PR01626] (349-363)
  IPR000584 Voltage-dependent calcium channel, L-type, beta subunit [PR01626] (364-379)
  IPR000584 Voltage-dependent calcium channel, L-type, beta subunit [PR01626] (382-398)
  IPR000584 Voltage-dependent calcium channel, L-type, beta subunit [PR01626] (403-418)
  IPR000584 Voltage-dependent calcium channel, L-type, beta subunit [PR01626] (419-430)
  IPR001452 SH3 domain [PS50002] (110-179)
  IPR005444 Voltage-dependent calcium channel, L-type, b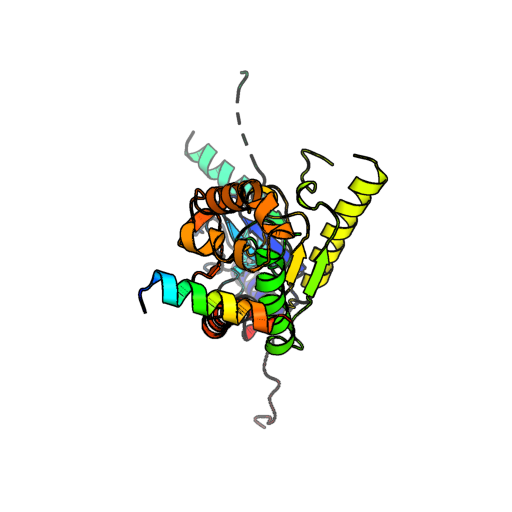eta-2 subunit [PR01628] (120-134)
  IPR005444 Voltage-dependent calcium channel, L-type, beta-2 subunit [PR01628] (185-199)
  IPR005444 Voltage-dependent calcium channel, L-type, beta-2 subunit [PR01628] (221-234)
  IPR005444 Voltage-dependent calcium channel, L-type, beta-2 subunit [PR01628] (235-248)
  IPR005444 Voltage-dependent calcium channel, L-type, beta-2 subunit [PR01628] (497-511)
  IPR008145 Guanylate kinase/L-type calcium channel beta subunit [PF00625] (277-457)
  IPR008145 Guanylate kinase/L-type calcium channel beta subunit [SM00072] (276-458)
  IPR027417 P-loop containing nucleoside triphosphate hydrolase [G3DSA:3.40.50.300] (278-476)
  IPR027417 P-loop containing nucleoside triphosphate hydrolase [SSF52540] (275-461)
  IPR035605 CACNB2, SH3 domain [cd12040] (108-176)

Sequence (317 aa):
AVRREAERQAQAQLEKAKTKPVAFAVRTNVRYSAAQEDDVPVPGMMAISFEAKDFLHVKEKFNNDWWIGRLVKEGCEIGFIPSPVKLENMRLQHEQRAKFFKTPPYDVVPSMRPVVLLVGPSLKGYEVTDMMQKALFDFLKHRFEGRISSITRVTADISLAKRSVLNTRSSLAEVQSEIERIFELARTLQQLVVLDADTINHPAQLSKTSLAPIIVYVKISSPKVLQRLLIKSRGKSQAKHLNVQMVAADKLAQQCPPQESFDVILDENQLEDACEHLADYLEAYWKATHPPSSNLPNPLLSRTASPLEEDLCGYLCWITQAE